Protein 2E47 (pdb70)

Secondary structure (DSSP, 8-state):
--S----EEEEEEE-SS-EEEEEEEE-GGG-EEEEEEEESS-SEEEEEEEES----EEEEGGG-SB--TT------TTSSSS-TTEEEEEEE-TTSEEEEEEEESS-BSSSTTB-TTSEEEEESS---TT-SSSTTHHHHTT--SEEEEEE-EE-/---SEEEEEEE-SS-EEEEEEEE-SSS-EEEEEEEE-S-SEEEEEEEES----TTGGGGG-SB--TT------TT-SSS-TTEEEEEEE-TTSEEEEEEEESS-BSSGGGB-TTSEEEEESS---TT-SSSTTHHHHTT--SEEEEEE-EE-

Foldseek 3Di:
DPDDDDWKKKWWWDDPFKTKIWIWDADPPFKIKIWIKMAGDAFAKAWKWWACAQDCPVHVPVLHFGAAPPPFWDFALPDPRHGLTRPFIFGADRRRMTTDTDIGDRAGCDDSSRRQRIKMWIAPAGQCGLPDDPPCNRGHSPRHHTDTMTHIHID/DQFQKKWWWWDDPFKTKIWMWGQDPPQKIKIKMKMAGDAWAKWFKWWACAQDCVVHPPVLHFGAALPPFWDFAQVDPGHGLTGPFIWGQDHRRMTIDTDMHRSAHCDDPNRRQRIKMFIAPAGQCGLPDPDPCNTGHSPRHHTDTMGGMHGD

Structure (mmCIF, N/CA/C/O backbone):
data_2E47
#
_entry.id   2E47
#
_cell.length_a   47.098
_cell.length_b   73.894
_cell.length_c   47.446
_cell.angle_alpha   90.00
_cell.angle_beta   104.07
_cell.angle_gamma   90.00
#
_symmetry.space_group_name_H-M   'P 1 21 1'
#
loop_
_entity.id
_entity.type
_entity.pdbx_description
1 polymer 'Time interval measuring enzyme TIME'
2 branched alpha-D-mannopyranose-(1-4)-2-acetamido-2-deoxy-beta-D-glucopyranose-(1-4)-2-acetamido-2-deoxy-beta-D-glucopyranose
3 branched 2-acetamido-2-deoxy-beta-D-glucopyranose-(1-4)-2-acetamido-2-deoxy-beta-D-glucopyranose
4 non-polymer 'COPPER (II) ION'
5 non-polymer 'ZINC ION'
6 water water
#
loop_
_atom_site.group_PDB
_atom_site.id
_atom_site.type_symbol
_atom_site.label_atom_id
_atom_site.label_alt_id
_atom_site.label_comp_id
_atom_site.label_asym_id
_atom_site.label_entity_id
_atom_site.label_seq_id
_atom_site.pdbx_PDB_ins_code
_atom_site.Cartn_x
_atom_site.Cartn_y
_atom_site.Cartn_z
_atom_site.occupancy
_atom_site.B_iso_or_equiv
_atom_site.auth_seq_id
_atom_site.auth_comp_id
_atom_site.auth_asym_id
_atom_site.auth_atom_id
_atom_site.pdbx_PDB_model_num
ATOM 1 N N . HIS A 1 2 ? 5.404 -13.896 -7.972 1.00 50.65 2 HIS A N 1
ATOM 2 C CA . HIS A 1 2 ? 4.694 -15.065 -7.312 1.00 49.39 2 HIS A CA 1
ATOM 3 C C . HIS A 1 2 ? 5.596 -16.264 -7.121 1.00 48.11 2 HIS A C 1
ATOM 4 O O . HIS A 1 2 ? 5.917 -16.977 -8.064 1.00 50.07 2 HIS A O 1
ATOM 11 N N . GLY A 1 3 ? 6.042 -16.531 -5.932 1.00 46.29 3 GLY A N 1
ATOM 12 C CA . GLY A 1 3 ? 6.601 -17.871 -5.745 1.00 44.14 3 GLY A CA 1
ATOM 13 C C . GLY A 1 3 ? 5.609 -18.548 -4.852 1.00 42.16 3 GLY A C 1
ATOM 14 O O . GLY A 1 3 ? 4.412 -18.423 -5.054 1.00 43.05 3 GLY A O 1
ATOM 15 N N . PHE A 1 4 ? 6.076 -19.244 -3.824 1.00 40.96 4 PHE A N 1
ATOM 16 C CA . PHE A 1 4 ? 5.128 -19.662 -2.773 1.00 38.79 4 PHE A CA 1
ATOM 17 C C . PHE A 1 4 ? 4.533 -18.423 -2.073 1.00 37.83 4 PHE A C 1
ATOM 18 O O . PHE A 1 4 ? 5.122 -17.366 -2.063 1.00 36.01 4 PHE A O 1
ATOM 26 N N . THR A 1 5 ? 3.347 -18.561 -1.515 1.00 36.73 5 THR A N 1
ATOM 27 C CA . THR A 1 5 ? 2.856 -17.513 -0.651 1.00 36.92 5 THR A CA 1
ATOM 28 C C . THR A 1 5 ? 3.590 -17.747 0.674 1.00 38.46 5 THR A C 1
ATOM 29 O O . THR A 1 5 ? 4.098 -18.858 0.914 1.00 37.51 5 THR A O 1
ATOM 33 N N . THR A 1 6 ? 3.597 -16.710 1.520 1.00 38.84 6 THR A N 1
ATOM 34 C CA . THR A 1 6 ? 4.510 -16.617 2.656 1.00 40.51 6 THR A CA 1
ATOM 35 C C . THR A 1 6 ? 3.681 -16.097 3.839 1.00 39.72 6 THR A C 1
ATOM 36 O O . THR A 1 6 ? 2.960 -15.106 3.705 1.00 39.43 6 THR A O 1
ATOM 40 N N . PRO A 1 7 ? 3.807 -16.753 5.004 1.00 39.84 7 PRO A N 1
ATOM 41 C CA . PRO A 1 7 ? 2.957 -16.368 6.124 1.00 40.40 7 PRO A CA 1
ATOM 42 C C . PRO A 1 7 ? 3.511 -15.095 6.790 1.00 40.56 7 PRO A C 1
ATOM 43 O O . PRO A 1 7 ? 4.620 -14.627 6.448 1.00 39.35 7 PRO A O 1
ATOM 47 N N . SER A 1 8 ? 2.709 -14.549 7.702 1.00 40.61 8 SER A N 1
ATOM 48 C CA . SER A 1 8 ? 3.030 -13.345 8.480 1.00 39.14 8 SER A CA 1
ATOM 49 C C . SER A 1 8 ? 4.248 -13.519 9.355 1.00 36.66 8 SER A C 1
ATOM 50 O O . SER A 1 8 ? 4.353 -14.511 10.089 1.00 36.41 8 SER A O 1
ATOM 53 N N . ARG A 1 9 ? 5.171 -12.562 9.229 1.00 32.81 9 ARG A N 1
ATOM 54 C CA . ARG A 1 9 ? 6.294 -12.408 10.154 1.00 31.20 9 ARG A CA 1
ATOM 55 C C . ARG A 1 9 ? 6.313 -10.962 10.700 1.00 28.55 9 ARG A C 1
ATOM 56 O O . ARG A 1 9 ? 5.596 -10.083 10.212 1.00 27.00 9 ARG A O 1
ATOM 64 N N . ALA A 1 10 ? 7.146 -10.719 11.697 1.00 25.73 10 ALA A N 1
ATOM 65 C CA . ALA A 1 10 ? 7.283 -9.384 12.259 1.00 23.94 10 ALA A CA 1
ATOM 66 C C . ALA A 1 10 ? 8.719 -9.213 12.661 1.00 22.72 10 ALA A C 1
ATOM 67 O O . ALA A 1 10 ? 9.466 -10.175 12.748 1.00 22.22 10 ALA A O 1
ATOM 69 N N . ILE A 1 11 ? 9.132 -7.991 12.894 1.00 21.34 11 ILE A N 1
ATOM 70 C CA . ILE A 1 11 ? 10.539 -7.746 13.133 1.00 21.35 11 ILE A CA 1
ATOM 71 C C . ILE A 1 11 ? 10.588 -6.468 13.966 1.00 20.17 11 ILE A C 1
ATOM 72 O O . ILE A 1 11 ? 9.680 -5.608 13.838 1.00 20.44 11 ILE A O 1
ATOM 77 N N . ALA A 1 12 ? 11.569 -6.381 14.860 1.00 19.38 12 ALA A N 1
ATOM 78 C CA . ALA A 1 12 ? 11.829 -5.157 15.682 1.00 19.96 12 ALA A CA 1
ATOM 79 C C . ALA A 1 12 ? 13.288 -4.893 15.503 1.00 19.98 12 ALA A C 1
ATOM 80 O O . ALA A 1 12 ? 14.090 -5.851 15.479 1.00 21.31 12 ALA A O 1
ATOM 82 N N . VAL A 1 13 ? 13.665 -3.637 15.433 1.00 19.40 13 VAL A N 1
ATOM 83 C CA . VAL A 1 13 ? 15.062 -3.296 15.275 1.00 19.26 13 VAL A CA 1
ATOM 84 C C . VAL A 1 13 ? 15.465 -2.496 16.474 1.00 18.99 13 VAL A C 1
ATOM 85 O O . VAL A 1 13 ? 14.792 -1.572 16.830 1.00 18.73 13 VAL A O 1
ATOM 89 N N . LEU A 1 14 ? 16.558 -2.853 17.112 1.00 20.25 14 LEU A N 1
ATOM 90 C CA . LEU A 1 14 ? 17.168 -2.045 18.187 1.00 22.37 14 LEU A CA 1
ATOM 91 C C . LEU A 1 14 ? 18.330 -1.212 17.583 1.00 26.19 14 LEU A C 1
ATOM 92 O O . LEU A 1 14 ? 19.136 -1.774 16.841 1.00 24.24 14 LEU A O 1
ATOM 97 N N . SER A 1 15 ? 18.425 0.084 17.887 1.00 27.95 15 SER A N 1
ATOM 98 C CA . SER A 1 15 ? 19.432 0.900 17.288 1.00 31.79 15 SER A CA 1
ATOM 99 C C . SER A 1 15 ? 19.703 2.118 18.213 1.00 31.83 15 SER A C 1
ATOM 100 O O . SER A 1 15 ? 18.866 3.035 18.308 1.00 31.78 15 SER A O 1
ATOM 103 N N . THR A 1 16 ? 20.875 2.076 18.857 1.00 31.30 16 THR A N 1
ATOM 104 C CA . THR A 1 16 ? 21.347 2.983 19.882 1.00 31.83 16 THR A CA 1
ATOM 105 C C . THR A 1 16 ? 22.818 3.315 19.443 1.00 32.59 16 THR A C 1
ATOM 106 O O . THR A 1 16 ? 23.319 2.696 18.481 1.00 30.40 16 THR A O 1
ATOM 110 N N . GLU A 1 17 ? 23.470 4.286 20.104 1.00 32.44 17 GLU A N 1
ATOM 111 C CA . GLU A 1 17 ? 24.888 4.527 19.901 1.00 35.09 17 GLU A CA 1
ATOM 112 C C . GLU A 1 17 ? 25.680 3.238 20.160 1.00 34.96 17 GLU A C 1
ATOM 113 O O . GLU A 1 17 ? 26.655 2.947 19.434 1.00 34.21 17 GLU A O 1
ATOM 119 N N . THR A 1 18 ? 25.276 2.478 21.195 1.00 32.70 18 THR A N 1
ATOM 120 C CA . THR A 1 18 ? 26.018 1.261 21.570 1.00 32.26 18 THR A CA 1
ATOM 121 C C . THR A 1 18 ? 25.405 -0.100 21.176 1.00 30.93 18 THR A C 1
ATOM 122 O O . THR A 1 18 ? 26.130 -1.080 21.048 1.00 30.52 18 THR A O 1
ATOM 126 N N . ILE A 1 19 ? 24.093 -0.159 20.975 1.00 28.88 19 ILE A N 1
ATOM 127 C CA . ILE A 1 19 ? 23.402 -1.426 20.821 1.00 27.83 19 ILE A CA 1
ATOM 128 C C . ILE A 1 19 ? 22.737 -1.540 19.477 1.00 27.88 19 ILE A C 1
ATOM 129 O O . ILE A 1 19 ? 22.095 -0.579 19.034 1.00 28.00 19 ILE A O 1
ATOM 134 N N . ARG A 1 20 ? 22.919 -2.685 18.809 1.00 27.73 20 ARG A N 1
ATOM 135 C CA . ARG A 1 20 ? 22.281 -2.926 17.524 1.00 28.21 20 ARG A CA 1
ATOM 136 C C . ARG A 1 20 ? 21.770 -4.328 17.433 1.00 26.90 20 ARG A C 1
ATOM 137 O O . ARG A 1 20 ? 22.486 -5.284 17.768 1.00 26.04 20 ARG A O 1
ATOM 145 N N . GLY A 1 21 ? 20.564 -4.460 16.892 1.00 24.84 21 GLY A N 1
ATOM 146 C CA . GLY A 1 21 ? 20.052 -5.780 16.622 1.00 24.44 21 GLY A CA 1
ATOM 147 C C . GLY A 1 21 ? 18.808 -5.813 15.798 1.00 24.54 21 GLY A C 1
ATOM 148 O O . GLY A 1 21 ? 18.162 -4.787 15.590 1.00 25.02 21 GLY A O 1
ATOM 149 N N . ASN A 1 22 ? 18.508 -7.007 15.296 1.00 25.42 22 ASN A N 1
ATOM 150 C CA . ASN A 1 22 ? 17.257 -7.334 14.609 1.00 26.08 22 ASN A CA 1
ATOM 151 C C . ASN A 1 22 ? 16.687 -8.513 15.348 1.00 25.00 22 ASN A C 1
ATOM 152 O O . ASN A 1 22 ? 17.423 -9.474 15.641 1.00 24.28 22 ASN A O 1
ATOM 157 N N . ILE A 1 23 ? 15.393 -8.446 15.613 1.00 23.25 23 ILE A N 1
ATOM 158 C CA . ILE A 1 23 ? 14.622 -9.572 16.184 1.00 23.61 23 ILE A CA 1
ATOM 159 C C . ILE A 1 23 ? 13.417 -9.839 15.328 1.00 23.24 23 ILE A C 1
ATOM 160 O O . ILE A 1 23 ? 12.626 -8.934 15.110 1.00 20.91 23 ILE A O 1
ATOM 165 N N . THR A 1 24 ? 13.297 -11.094 14.870 1.00 21.24 24 THR A N 1
ATOM 166 C CA . THR A 1 24 ? 12.339 -11.536 13.914 1.00 21.31 24 THR A CA 1
ATOM 167 C C . THR A 1 24 ? 11.337 -12.497 14.632 1.00 20.88 24 THR A C 1
ATOM 168 O O . THR A 1 24 ? 11.761 -13.250 15.480 1.00 18.73 24 THR A O 1
ATOM 172 N N . PHE A 1 25 ? 10.061 -12.492 14.254 1.00 18.90 25 PHE A N 1
ATOM 173 C CA . PHE A 1 25 ? 9.056 -13.352 14.914 1.00 20.61 25 PHE A CA 1
ATOM 174 C C . PHE A 1 25 ? 8.367 -14.109 13.820 1.00 21.79 25 PHE A C 1
ATOM 175 O O . PHE A 1 25 ? 7.827 -13.485 12.939 1.00 21.95 25 PHE A O 1
ATOM 183 N N . THR A 1 26 ? 8.305 -15.427 13.883 1.00 22.93 26 THR A N 1
ATOM 184 C CA . THR A 1 26 ? 7.723 -16.193 12.804 1.00 25.56 26 THR A CA 1
ATOM 185 C C . THR A 1 26 ? 6.861 -17.251 13.429 1.00 26.94 26 THR A C 1
ATOM 186 O O . THR A 1 26 ? 7.263 -17.897 14.400 1.00 28.19 26 THR A O 1
ATOM 190 N N . GLN A 1 27 ? 5.648 -17.386 12.922 1.00 27.70 27 GLN A N 1
ATOM 191 C CA . GLN A 1 27 ? 4.689 -18.269 13.495 1.00 31.16 27 GLN A CA 1
ATOM 192 C C . GLN A 1 27 ? 5.110 -19.670 13.051 1.00 32.23 27 GLN A C 1
ATOM 193 O O . GLN A 1 27 ? 5.571 -19.839 11.938 1.00 32.23 27 GLN A O 1
ATOM 199 N N . VAL A 1 28 ? 5.049 -20.631 13.960 1.00 33.36 28 VAL A N 1
ATOM 200 C CA . VAL A 1 28 ? 5.428 -21.998 13.651 1.00 34.31 28 VAL A CA 1
ATOM 201 C C . VAL A 1 28 ? 4.257 -22.921 14.051 1.00 36.22 28 VAL A C 1
ATOM 202 O O . VAL A 1 28 ? 3.176 -22.451 14.433 1.00 34.45 28 VAL A O 1
ATOM 206 N N . GLN A 1 29 ? 4.504 -24.228 14.015 1.00 39.28 29 GLN A N 1
ATOM 207 C CA . GLN A 1 29 ? 3.512 -25.248 14.367 1.00 41.06 29 GLN A CA 1
ATOM 208 C C . GLN A 1 29 ? 2.728 -24.998 15.667 1.00 42.71 29 GLN A C 1
ATOM 209 O O . GLN A 1 29 ? 3.276 -24.607 16.717 1.00 42.63 29 GLN A O 1
ATOM 215 N N . ASP A 1 30 ? 1.415 -25.178 15.539 1.00 43.39 30 ASP A N 1
ATOM 216 C CA . ASP A 1 30 ? 0.453 -25.050 16.624 1.00 44.51 30 ASP A CA 1
ATOM 217 C C . ASP A 1 30 ? 0.342 -23.648 17.212 1.00 42.74 30 ASP A C 1
ATOM 218 O O . ASP A 1 30 ? -0.048 -23.462 18.358 1.00 42.24 30 ASP A O 1
ATOM 223 N N . GLY A 1 31 ? 0.661 -22.649 16.388 1.00 41.47 31 GLY A N 1
ATOM 224 C CA . GLY A 1 31 ? 0.434 -21.240 16.769 1.00 38.28 31 GLY A CA 1
ATOM 225 C C . GLY A 1 31 ? 1.510 -20.625 17.671 1.00 36.52 31 GLY A C 1
ATOM 226 O O . GLY A 1 31 ? 1.349 -19.518 18.164 1.00 37.14 31 GLY A O 1
ATOM 227 N N . LYS A 1 32 ? 2.609 -21.310 17.887 1.00 33.98 32 LYS A N 1
ATOM 228 C CA . LYS A 1 32 ? 3.708 -20.695 18.675 1.00 33.60 32 LYS A CA 1
ATOM 229 C C . LYS A 1 32 ? 4.561 -19.759 17.814 1.00 31.68 32 LYS A C 1
ATOM 230 O O . LYS A 1 32 ? 4.464 -19.796 16.590 1.00 32.22 32 LYS A O 1
ATOM 236 N N . VAL A 1 33 ? 5.447 -18.996 18.446 1.00 28.91 33 VAL A N 1
ATOM 237 C CA . VAL A 1 33 ? 6.224 -18.022 17.682 1.00 26.23 33 VAL A CA 1
ATOM 238 C C . VAL A 1 33 ? 7.706 -18.289 17.848 1.00 24.93 33 VAL A C 1
ATOM 239 O O . VAL A 1 33 ? 8.191 -18.409 18.968 1.00 23.20 33 VAL A O 1
ATOM 243 N N . HIS A 1 34 ? 8.423 -18.435 16.724 1.00 24.43 34 HIS A N 1
ATOM 244 C CA . HIS A 1 34 ? 9.860 -18.578 16.787 1.00 23.82 34 HIS A CA 1
ATOM 245 C C . HIS A 1 34 ? 10.416 -17.167 16.743 1.00 24.58 34 HIS A C 1
ATOM 246 O O . HIS A 1 34 ? 10.219 -16.415 15.753 1.00 25.35 34 HIS A O 1
ATOM 253 N N . VAL A 1 35 ? 11.135 -16.803 17.797 1.00 23.58 35 VAL A N 1
ATOM 254 C CA . VAL A 1 35 ? 11.855 -15.517 17.925 1.00 21.83 35 VAL A CA 1
ATOM 255 C C . VAL A 1 35 ? 13.338 -15.712 17.672 1.00 22.61 35 VAL A C 1
ATOM 256 O O . VAL A 1 35 ? 13.973 -16.521 18.316 1.00 22.49 35 VAL A O 1
ATOM 260 N N . GLN A 1 36 ? 13.935 -15.019 16.725 1.00 23.27 36 GLN A N 1
ATOM 261 C CA . GLN A 1 36 ? 15.364 -15.189 16.524 1.00 25.34 36 GLN A CA 1
ATOM 262 C C . GLN A 1 36 ? 16.086 -13.894 16.138 1.00 25.34 36 GLN A C 1
ATOM 263 O O . GLN A 1 36 ? 15.489 -12.963 15.632 1.00 24.99 36 GLN A O 1
ATOM 269 N N . GLY A 1 37 ? 17.387 -13.836 16.334 1.00 23.95 37 GLY A N 1
ATOM 270 C CA . GLY A 1 37 ? 18.125 -12.697 15.836 1.00 22.21 37 GLY A CA 1
ATOM 271 C C . GLY A 1 37 ? 19.371 -12.576 16.645 1.00 22.10 37 GLY A C 1
ATOM 272 O O . GLY A 1 37 ? 19.804 -13.553 17.299 1.00 20.82 37 GLY A O 1
ATOM 273 N N . GLY A 1 38 ? 19.929 -11.369 16.645 1.00 23.22 38 GLY A N 1
ATOM 274 C CA . GLY A 1 38 ? 21.263 -11.163 17.180 1.00 22.79 38 GLY A CA 1
ATOM 275 C C . GLY A 1 38 ? 21.246 -9.755 17.647 1.00 23.79 38 GLY A C 1
ATOM 276 O O . GLY A 1 38 ? 20.603 -8.932 17.014 1.00 25.03 38 GLY A O 1
ATOM 277 N N . ILE A 1 39 ? 21.925 -9.469 18.759 1.00 22.88 39 ILE A N 1
ATOM 278 C CA . ILE A 1 39 ? 22.054 -8.094 19.269 1.00 22.34 39 ILE A CA 1
ATOM 279 C C . ILE A 1 39 ? 23.514 -7.993 19.627 1.00 22.68 39 ILE A C 1
ATOM 280 O O . ILE A 1 39 ? 24.073 -8.964 20.082 1.00 23.62 39 ILE A O 1
ATOM 285 N N . THR A 1 40 ? 24.147 -6.864 19.358 1.00 23.07 40 THR A N 1
ATOM 286 C CA . THR A 1 40 ? 25.476 -6.599 19.890 1.00 25.59 40 THR A CA 1
ATOM 287 C C . THR A 1 40 ? 25.483 -5.326 20.736 1.00 23.55 40 THR A C 1
ATOM 288 O O . THR A 1 40 ? 24.675 -4.408 20.552 1.00 23.40 40 THR A O 1
ATOM 292 N N . GLY A 1 41 ? 26.383 -5.276 21.695 1.00 23.27 41 GLY A N 1
ATOM 293 C CA . GLY A 1 41 ? 26.584 -4.050 22.443 1.00 22.27 41 GLY A CA 1
ATOM 294 C C . GLY A 1 41 ? 26.557 -4.162 23.948 1.00 22.38 41 GLY A C 1
ATOM 295 O O . GLY A 1 41 ? 26.720 -3.160 24.610 1.00 22.56 41 GLY A O 1
ATOM 296 N N . LEU A 1 42 ? 26.317 -5.345 24.521 1.00 21.16 42 LEU A N 1
ATOM 297 C CA . LEU A 1 42 ? 26.420 -5.438 25.974 1.00 22.44 42 LEU A CA 1
ATOM 298 C C . LEU A 1 42 ? 27.427 -6.480 26.389 1.00 22.18 42 LEU A C 1
ATOM 299 O O . LEU A 1 42 ? 27.642 -7.449 25.683 1.00 23.92 42 LEU A O 1
ATOM 304 N N . PRO A 1 43 ? 28.028 -6.288 27.551 1.00 22.89 43 PRO A N 1
ATOM 305 C CA . PRO A 1 43 ? 29.033 -7.248 28.055 1.00 23.23 43 PRO A CA 1
ATOM 306 C C . PRO A 1 43 ? 28.441 -8.643 28.343 1.00 23.16 43 PRO A C 1
ATOM 307 O O . PRO A 1 43 ? 27.237 -8.741 28.507 1.00 24.62 43 PRO A O 1
ATOM 311 N N . PRO A 1 44 ? 29.275 -9.687 28.489 1.00 23.33 44 PRO A N 1
ATOM 312 C CA . PRO A 1 44 ? 28.736 -11.048 28.639 1.00 23.16 44 PRO A CA 1
ATOM 313 C C . PRO A 1 44 ? 27.859 -11.060 29.929 1.00 22.05 44 PRO A C 1
ATOM 314 O O . PRO A 1 44 ? 28.201 -10.428 30.917 1.00 21.92 44 PRO A O 1
ATOM 318 N N . GLY A 1 45 ? 26.719 -11.715 29.884 1.00 22.92 45 GLY A N 1
ATOM 319 C CA . GLY A 1 45 ? 25.757 -11.671 30.982 1.00 19.91 45 GLY A CA 1
ATOM 320 C C . GLY A 1 45 ? 24.357 -11.933 30.471 1.00 21.54 45 GLY A C 1
ATOM 321 O O . GLY A 1 45 ? 24.195 -12.408 29.377 1.00 21.02 45 GLY A O 1
ATOM 322 N N . GLU A 1 46 ? 23.341 -11.682 31.293 1.00 22.73 46 GLU A N 1
ATOM 323 C CA . GLU A 1 46 ? 21.936 -11.900 30.909 1.00 24.83 46 GLU A CA 1
ATOM 324 C C . GLU A 1 46 ? 21.130 -10.662 31.202 1.00 22.59 46 GLU A C 1
ATOM 325 O O . GLU A 1 46 ? 21.408 -9.945 32.180 1.00 22.01 46 GLU A O 1
ATOM 331 N N . TYR A 1 47 ? 20.123 -10.400 30.364 1.00 21.49 47 TYR A N 1
ATOM 332 C CA . TYR A 1 47 ? 19.443 -9.099 30.406 1.00 20.04 47 TYR A CA 1
ATOM 333 C C . TYR A 1 47 ? 17.989 -9.324 30.065 1.00 19.73 47 TYR A C 1
ATOM 334 O O . TYR A 1 47 ? 17.693 -10.048 29.087 1.00 20.74 47 TYR A O 1
ATOM 343 N N . GLY A 1 48 ? 17.102 -8.685 30.832 1.00 17.77 48 GLY A N 1
ATOM 344 C CA . GLY A 1 48 ? 15.665 -8.769 30.604 1.00 17.85 48 GLY A CA 1
ATOM 345 C C . GLY A 1 48 ? 15.291 -8.380 29.215 1.00 18.08 48 GLY A C 1
ATOM 346 O O . GLY A 1 48 ? 15.813 -7.403 28.670 1.00 19.03 48 GLY A O 1
ATOM 347 N N . PHE A 1 49 ? 14.409 -9.158 28.600 1.00 19.82 49 PHE A N 1
ATOM 348 C CA . PHE A 1 49 ? 13.968 -8.830 27.266 1.00 20.11 49 PHE A CA 1
ATOM 349 C C . PHE A 1 49 ? 12.471 -9.103 27.212 1.00 19.30 49 PHE A C 1
ATOM 350 O O . PHE A 1 49 ? 12.056 -10.217 27.423 1.00 19.24 49 PHE A O 1
ATOM 358 N N . HIS A 1 50 ? 11.642 -8.082 26.986 1.00 18.43 50 HIS A N 1
ATOM 359 C CA . HIS A 1 50 ? 10.184 -8.270 27.092 1.00 18.65 50 HIS A CA 1
ATOM 360 C C . HIS A 1 50 ? 9.430 -7.555 25.983 1.00 18.90 50 HIS A C 1
ATOM 361 O O . HIS A 1 50 ? 9.956 -6.600 25.463 1.00 19.38 50 HIS A O 1
ATOM 368 N N . VAL A 1 51 ? 8.180 -7.951 25.709 1.00 18.02 51 VAL A N 1
ATOM 369 C CA . VAL A 1 51 ? 7.271 -7.176 24.869 1.00 16.77 51 VAL A CA 1
ATOM 370 C C . VAL A 1 51 ? 6.501 -6.271 25.808 1.00 19.88 51 VAL A C 1
ATOM 371 O O . VAL A 1 51 ? 5.782 -6.761 26.769 1.00 19.70 51 VAL A O 1
ATOM 375 N N . HIS A 1 52 ? 6.630 -4.970 25.591 1.00 18.84 52 HIS A N 1
ATOM 376 C CA . HIS A 1 52 ? 5.920 -4.028 26.427 1.00 20.16 52 HIS A CA 1
ATOM 377 C C . HIS A 1 52 ? 4.608 -3.643 25.689 1.00 21.22 52 HIS A C 1
ATOM 378 O O . HIS A 1 52 ? 4.423 -3.899 24.493 1.00 19.70 52 HIS A O 1
ATOM 385 N N . GLU A 1 53 ? 3.655 -3.095 26.423 1.00 22.96 53 GLU A N 1
ATOM 386 C CA . GLU A 1 53 ? 2.311 -2.986 25.927 1.00 23.37 53 GLU A CA 1
ATOM 387 C C . GLU A 1 53 ? 2.172 -1.992 24.747 1.00 23.52 53 GLU A C 1
ATOM 388 O O . GLU A 1 53 ? 1.437 -2.250 23.813 1.00 23.47 53 GLU A O 1
ATOM 394 N N . LYS A 1 54 ? 2.840 -0.848 24.800 1.00 23.74 54 LYS A N 1
ATOM 395 C CA . LYS A 1 54 ? 2.586 0.162 23.791 1.00 24.56 54 LYS A CA 1
ATOM 396 C C . LYS A 1 54 ? 3.805 0.268 22.841 1.00 24.79 54 LYS A C 1
ATOM 397 O O . LYS A 1 54 ? 4.973 0.146 23.279 1.00 24.55 54 LYS A O 1
ATOM 403 N N . GLY A 1 55 ? 3.556 0.563 21.581 1.00 25.67 55 GLY A N 1
ATOM 404 C CA . GLY A 1 55 ? 4.650 0.740 20.574 1.00 25.76 55 GLY A CA 1
ATOM 405 C C . GLY A 1 55 ? 4.856 2.215 20.358 1.00 27.07 55 GLY A C 1
ATOM 406 O O . GLY A 1 55 ? 4.972 2.703 19.238 1.00 26.10 55 GLY A O 1
ATOM 407 N N . ASP A 1 56 ? 4.911 2.912 21.483 1.00 27.81 56 ASP A N 1
ATOM 408 C CA . ASP A 1 56 ? 4.940 4.373 21.553 1.00 28.04 56 ASP A CA 1
ATOM 409 C C . ASP A 1 56 ? 6.331 4.803 22.049 1.00 27.74 56 ASP A C 1
ATOM 410 O O . ASP A 1 56 ? 6.677 4.651 23.238 1.00 27.21 56 ASP A O 1
ATOM 415 N N . LEU A 1 57 ? 7.104 5.338 21.119 1.00 26.76 57 LEU A N 1
ATOM 416 C CA . LEU A 1 57 ? 8.483 5.710 21.349 1.00 28.71 57 LEU A CA 1
ATOM 417 C C . LEU A 1 57 ? 8.655 7.236 21.500 1.00 28.89 57 LEU A C 1
ATOM 418 O O . LEU A 1 57 ? 9.780 7.732 21.445 1.00 29.29 57 LEU A O 1
ATOM 423 N N . SER A 1 58 ? 7.542 7.962 21.667 1.00 29.16 58 SER A N 1
ATOM 424 C CA . SER A 1 58 ? 7.546 9.409 21.772 1.00 29.74 58 SER A CA 1
ATOM 425 C C . SER A 1 58 ? 8.244 9.909 23.016 1.00 29.80 58 SER A C 1
ATOM 426 O O . SER A 1 58 ? 8.822 10.950 23.000 1.00 30.33 58 SER A O 1
ATOM 429 N N . GLY A 1 59 ? 8.244 9.141 24.097 1.00 31.15 59 GLY A N 1
ATOM 430 C CA . GLY A 1 59 ? 9.078 9.523 25.242 1.00 30.57 59 GLY A CA 1
ATOM 431 C C . GLY A 1 59 ? 10.217 8.544 25.474 1.00 32.17 59 GLY A C 1
ATOM 432 O O . GLY A 1 59 ? 10.557 8.232 26.639 1.00 32.90 59 GLY A O 1
ATOM 433 N N . GLY A 1 60 ? 10.816 8.057 24.371 1.00 31.51 60 GLY A N 1
ATOM 434 C CA . GLY A 1 60 ? 11.897 7.087 24.423 1.00 30.67 60 GLY A CA 1
ATOM 435 C C . GLY A 1 60 ? 11.331 5.767 24.910 1.00 29.79 60 GLY A C 1
ATOM 436 O O . GLY A 1 60 ? 10.158 5.526 24.724 1.00 29.51 60 GLY A O 1
ATOM 437 N N . CYS A 1 61 ? 12.162 4.925 25.525 1.00 28.67 61 CYS A N 1
ATOM 438 C CA . CYS A 1 61 ? 11.720 3.609 26.065 1.00 30.10 61 CYS A CA 1
ATOM 439 C C . CYS A 1 61 ? 10.639 3.586 27.197 1.00 28.50 61 CYS A C 1
ATOM 440 O O . CYS A 1 61 ? 9.850 2.634 27.269 1.00 28.40 61 CYS A O 1
ATOM 443 N N . LEU A 1 62 ? 10.528 4.642 27.987 1.00 27.51 62 LEU A N 1
ATOM 444 C CA . LEU A 1 62 ? 9.476 4.702 29.024 1.00 29.48 62 LEU A CA 1
ATOM 445 C C . LEU A 1 62 ? 8.034 4.636 28.496 1.00 28.21 62 LEU A C 1
ATOM 446 O O . LEU A 1 62 ? 7.167 4.014 29.120 1.00 29.02 62 LEU A O 1
ATOM 451 N N . SER A 1 63 ? 7.770 5.293 27.368 1.00 26.18 63 SER A N 1
ATOM 452 C CA . SER A 1 63 ? 6.411 5.449 26.850 1.00 26.03 63 SER A CA 1
ATOM 453 C C . SER A 1 63 ? 5.921 4.143 26.239 1.00 26.21 63 SER A C 1
ATOM 454 O O . SER A 1 63 ? 4.729 3.993 25.951 1.00 25.18 63 SER A O 1
ATOM 457 N N . THR A 1 64 ? 6.802 3.132 26.145 1.00 24.45 64 THR A N 1
ATOM 458 C CA . THR A 1 64 ? 6.303 1.827 25.775 1.00 25.36 64 THR A CA 1
ATOM 459 C C . THR A 1 64 ? 5.415 1.149 26.820 1.00 26.08 64 THR A C 1
ATOM 460 O O . THR A 1 64 ? 4.751 0.152 26.500 1.00 25.01 64 THR A O 1
ATOM 464 N N . GLY A 1 65 ? 5.385 1.695 28.050 1.00 26.45 65 GLY A N 1
ATOM 465 C CA . GLY A 1 65 ? 4.487 1.210 29.085 1.00 26.13 65 GLY A CA 1
ATOM 466 C C . GLY A 1 65 ? 5.092 0.011 29.825 1.00 26.31 65 GLY A C 1
ATOM 467 O O . GLY A 1 65 ? 6.330 -0.142 29.889 1.00 24.30 65 GLY A O 1
ATOM 468 N N . SER A 1 66 ? 4.226 -0.840 30.378 1.00 24.44 66 SER A N 1
ATOM 469 C CA . SER A 1 66 ? 4.691 -1.981 31.158 1.00 26.35 66 SER A CA 1
ATOM 470 C C . SER A 1 66 ? 4.597 -3.256 30.328 1.00 24.93 66 SER A C 1
ATOM 471 O O . SER A 1 66 ? 4.322 -3.226 29.125 1.00 25.49 66 SER A O 1
ATOM 474 N N . HIS A 1 67 ? 4.827 -4.395 30.945 1.00 23.76 67 HIS A N 1
ATOM 475 C CA . HIS A 1 67 ? 4.906 -5.614 30.193 1.00 22.98 67 HIS A CA 1
ATOM 476 C C . HIS A 1 67 ? 3.536 -5.882 29.583 1.00 24.16 67 HIS A C 1
ATOM 477 O O . HIS A 1 67 ? 2.506 -5.702 30.260 1.00 24.56 67 HIS A O 1
ATOM 484 N N . PHE A 1 68 ? 3.489 -6.349 28.339 1.00 23.36 68 PHE A N 1
ATOM 485 C CA . PHE A 1 68 ? 2.230 -6.694 27.714 1.00 24.75 68 PHE A CA 1
ATOM 486 C C . PHE A 1 68 ? 1.530 -7.812 28.529 1.00 26.00 68 PHE A C 1
ATOM 487 O O . PHE A 1 68 ? 2.071 -8.902 28.676 1.00 27.63 68 PHE A O 1
ATOM 495 N N . ASN A 1 69 ? 0.319 -7.549 29.032 1.00 26.81 69 ASN A N 1
ATOM 496 C CA . ASN A 1 69 ? -0.319 -8.424 30.042 1.00 28.26 69 ASN A CA 1
ATOM 497 C C . ASN A 1 69 ? -1.876 -8.457 29.869 1.00 29.96 69 ASN A C 1
ATOM 498 O O . ASN A 1 69 ? -2.597 -8.007 30.760 1.00 30.76 69 ASN A O 1
ATOM 503 N N . PRO A 1 70 ? -2.383 -8.978 28.710 1.00 30.37 70 PRO A N 1
ATOM 504 C CA . PRO A 1 70 ? -3.809 -8.997 28.450 1.00 31.40 70 PRO A CA 1
ATOM 505 C C . PRO A 1 70 ? -4.535 -9.969 29.382 1.00 33.90 70 PRO A C 1
ATOM 506 O O . PRO A 1 70 ? -5.745 -9.846 29.584 1.00 33.42 70 PRO A O 1
ATOM 510 N N . GLU A 1 71 ? -3.820 -10.935 29.959 1.00 34.65 71 GLU A N 1
ATOM 511 C CA . GLU A 1 71 ? -4.514 -11.846 30.861 1.00 35.92 71 GLU A CA 1
ATOM 512 C C . GLU A 1 71 ? -4.453 -11.422 32.337 1.00 36.39 71 GLU A C 1
ATOM 513 O O . GLU A 1 71 ? -5.001 -12.114 33.197 1.00 37.32 71 GLU A O 1
ATOM 519 N N . HIS A 1 72 ? -3.799 -10.290 32.626 1.00 35.60 72 HIS A N 1
ATOM 520 C CA . HIS A 1 72 ? -3.652 -9.781 34.011 1.00 35.42 72 HIS A CA 1
ATOM 521 C C . HIS A 1 72 ? -3.022 -10.770 34.944 1.00 34.13 72 HIS A C 1
ATOM 522 O O . HIS A 1 72 ? -3.553 -10.979 36.032 1.00 34.90 72 HIS A O 1
ATOM 529 N N . LYS A 1 73 ? -1.905 -11.370 34.547 1.00 30.57 73 LYS A N 1
ATOM 530 C CA . LYS A 1 73 ? -1.190 -12.239 35.426 1.00 29.82 73 LYS A CA 1
ATOM 531 C C . LYS A 1 73 ? -0.067 -11.459 36.094 1.00 27.62 73 LYS A C 1
ATOM 532 O O . LYS A 1 73 ? 0.015 -10.205 35.960 1.00 26.77 73 LYS A O 1
ATOM 538 N N . ASP A 1 74 ? 0.754 -12.174 36.862 1.00 26.13 74 ASP A N 1
ATOM 539 C CA . ASP A 1 74 ? 1.923 -11.613 37.476 1.00 27.60 74 ASP A CA 1
ATOM 540 C C . ASP A 1 74 ? 3.118 -11.871 36.535 1.00 26.39 74 ASP A C 1
ATOM 541 O O . ASP A 1 74 ? 3.029 -12.701 35.587 1.00 24.56 74 ASP A O 1
ATOM 546 N N . HIS A 1 75 ? 4.218 -11.211 36.842 1.00 25.59 75 HIS A N 1
ATOM 547 C CA . HIS A 1 75 ? 5.429 -11.399 36.087 1.00 25.62 75 HIS A CA 1
ATOM 548 C C . HIS A 1 75 ? 5.945 -12.759 36.390 1.00 25.70 75 HIS A C 1
ATOM 549 O O . HIS A 1 75 ? 5.997 -13.141 37.531 1.00 27.56 75 HIS A O 1
ATOM 556 N N . GLY A 1 76 ? 6.412 -13.487 35.387 1.00 25.47 76 GLY A N 1
ATOM 557 C CA . GLY A 1 76 ? 6.987 -14.778 35.672 1.00 24.29 76 GLY A CA 1
ATOM 558 C C . GLY A 1 76 ? 8.104 -15.166 34.728 1.00 23.92 76 GLY A C 1
ATOM 559 O O . GLY A 1 76 ? 8.570 -14.366 33.929 1.00 23.59 76 GLY A O 1
ATOM 560 N N . HIS A 1 77 ? 8.493 -16.420 34.836 1.00 24.14 77 HIS A N 1
ATOM 561 C CA . HIS A 1 77 ? 9.367 -17.101 33.894 1.00 23.90 77 HIS A CA 1
ATOM 562 C C . HIS A 1 77 ? 8.584 -17.486 32.625 1.00 22.90 77 HIS A C 1
ATOM 563 O O . HIS A 1 77 ? 7.405 -17.905 32.710 1.00 21.99 77 HIS A O 1
ATOM 570 N N . PRO A 1 78 ? 9.221 -17.359 31.430 1.00 22.29 78 PRO A N 1
ATOM 571 C CA . PRO A 1 78 ? 8.506 -17.735 30.204 1.00 22.35 78 PRO A CA 1
ATOM 572 C C . PRO A 1 78 ? 7.993 -19.189 30.247 1.00 23.49 78 PRO A C 1
ATOM 573 O O . PRO A 1 78 ? 7.066 -19.514 29.533 1.00 23.53 78 PRO A O 1
ATOM 577 N N . ASN A 1 79 ? 8.605 -20.066 31.025 1.00 24.24 79 ASN A N 1
ATOM 578 C CA . ASN A 1 79 ? 8.041 -21.432 31.181 1.00 27.80 79 ASN A CA 1
ATOM 579 C C . ASN A 1 79 ? 6.867 -21.530 32.175 1.00 27.61 79 ASN A C 1
ATOM 580 O O . ASN A 1 79 ? 6.217 -22.538 32.233 1.00 28.87 79 ASN A O 1
ATOM 585 N N . ASP A 1 80 ? 6.625 -20.506 32.983 1.00 29.32 80 ASP A N 1
ATOM 586 C CA . ASP A 1 80 ? 5.431 -20.464 33.860 1.00 28.79 80 ASP A CA 1
ATOM 587 C C . ASP A 1 80 ? 4.093 -20.160 33.161 1.00 30.45 80 ASP A C 1
ATOM 588 O O . ASP A 1 80 ? 4.021 -19.348 32.241 1.00 29.98 80 ASP A O 1
ATOM 593 N N . VAL A 1 81 ? 3.001 -20.687 33.723 1.00 30.29 81 VAL A N 1
ATOM 594 C CA . VAL A 1 81 ? 1.656 -20.246 33.377 1.00 30.08 81 VAL A CA 1
ATOM 595 C C . VAL A 1 81 ? 1.351 -18.871 33.919 1.00 30.10 81 VAL A C 1
ATOM 596 O O . VAL A 1 81 ? 0.715 -18.083 33.212 1.00 31.13 81 VAL A O 1
ATOM 600 N N . ASN A 1 82 ? 1.781 -18.567 35.151 1.00 28.71 82 ASN A N 1
ATOM 601 C CA . ASN A 1 82 ? 1.538 -17.247 35.723 1.00 27.54 82 ASN A CA 1
ATOM 602 C C . ASN A 1 82 ? 2.710 -16.356 35.281 1.00 26.26 82 ASN A C 1
ATOM 603 O O . ASN A 1 82 ? 3.704 -16.215 35.992 1.00 26.45 82 ASN A O 1
ATOM 608 N N . ARG A 1 83 ? 2.560 -15.721 34.130 1.00 25.01 83 ARG A N 1
ATOM 609 C CA . ARG A 1 83 ? 3.583 -14.869 33.508 1.00 23.78 83 ARG A CA 1
ATOM 610 C C . ARG A 1 83 ? 2.744 -13.897 32.717 1.00 23.76 83 ARG A C 1
ATOM 611 O O . ARG A 1 83 ? 1.556 -14.161 32.383 1.00 24.78 83 ARG A O 1
ATOM 619 N N . HIS A 1 84 ? 3.340 -12.774 32.383 1.00 22.72 84 HIS A N 1
ATOM 620 C CA . HIS A 1 84 ? 2.773 -11.866 31.355 1.00 22.61 84 HIS A CA 1
ATOM 621 C C . HIS A 1 84 ? 2.973 -12.485 29.979 1.00 22.1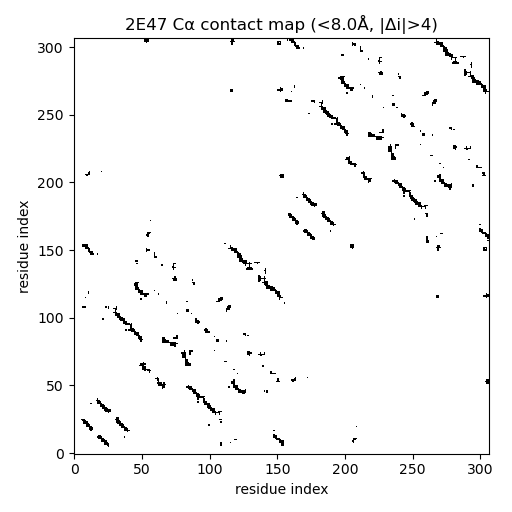6 84 HIS A C 1
ATOM 622 O O . HIS A 1 84 ? 3.891 -13.209 29.812 1.00 23.20 84 HIS A O 1
ATOM 629 N N . VAL A 1 85 ? 2.145 -12.160 28.976 1.00 22.39 85 VAL A N 1
ATOM 630 C CA . VAL A 1 85 ? 2.363 -12.647 27.619 1.00 21.74 85 VAL A CA 1
ATOM 631 C C . VAL A 1 85 ? 3.738 -12.127 27.117 1.00 21.83 85 VAL A C 1
ATOM 632 O O . VAL A 1 85 ? 4.448 -12.835 26.395 1.00 22.86 85 VAL A O 1
ATOM 636 N N . GLY A 1 86 ? 4.123 -10.920 27.549 1.00 20.99 86 GLY A N 1
ATOM 637 C CA . GLY A 1 86 ? 5.370 -10.323 27.125 1.00 22.34 86 GLY A CA 1
ATOM 638 C C . GLY A 1 86 ? 6.666 -10.769 27.792 1.00 21.40 86 GLY A C 1
ATOM 639 O O . GLY A 1 86 ? 7.717 -10.215 27.491 1.00 19.91 86 GLY A O 1
ATOM 640 N N . ASP A 1 87 ? 6.606 -11.722 28.720 1.00 21.40 87 ASP A N 1
ATOM 641 C CA . ASP A 1 87 ? 7.769 -12.132 29.490 1.00 21.91 87 ASP A CA 1
ATOM 642 C C . ASP A 1 87 ? 8.533 -13.105 28.632 1.00 22.92 87 ASP A C 1
ATOM 643 O O . ASP A 1 87 ? 8.279 -14.297 28.726 1.00 24.56 87 ASP A O 1
ATOM 648 N N . LEU A 1 88 ? 9.441 -12.650 27.792 1.00 23.25 88 LEU A N 1
ATOM 649 C CA . LEU A 1 88 ? 10.224 -13.594 26.953 1.00 24.07 88 LEU A CA 1
ATOM 650 C C . LEU A 1 88 ? 11.421 -14.068 27.710 1.00 25.09 88 LEU A C 1
ATOM 651 O O . LEU A 1 88 ? 12.107 -14.952 27.225 1.00 28.70 88 LEU A O 1
ATOM 656 N N . GLY A 1 89 ? 11.730 -13.490 28.866 1.00 23.41 89 GLY A N 1
ATOM 657 C CA . GLY A 1 89 ? 12.876 -13.981 29.613 1.00 22.06 89 GLY A CA 1
ATOM 658 C C . GLY A 1 89 ? 14.103 -13.057 29.551 1.00 22.00 89 GLY A C 1
ATOM 659 O O . GLY A 1 89 ? 13.933 -11.844 29.589 1.00 22.42 89 GLY A O 1
ATOM 660 N N . ASN A 1 90 ? 15.296 -13.635 29.541 1.00 19.19 90 ASN A N 1
ATOM 661 C CA . ASN A 1 90 ? 16.560 -12.894 29.466 1.00 21.05 90 ASN A CA 1
ATOM 662 C C . ASN A 1 90 ? 17.227 -13.310 28.204 1.00 22.06 90 ASN A C 1
ATOM 663 O O . ASN A 1 90 ? 17.053 -14.477 27.795 1.00 23.61 90 ASN A O 1
ATOM 668 N N . VAL A 1 91 ? 18.017 -12.418 27.601 1.00 22.34 91 VAL A N 1
ATOM 669 C CA . VAL A 1 91 ? 18.888 -12.801 26.491 1.00 22.46 91 VAL A CA 1
ATOM 670 C C . VAL A 1 91 ? 20.322 -12.822 26.989 1.00 21.89 91 VAL A C 1
ATOM 671 O O . VAL A 1 91 ? 20.684 -12.025 27.826 1.00 21.02 91 VAL A O 1
ATOM 675 N N . VAL A 1 92 ? 21.133 -13.731 26.451 1.00 21.67 92 VAL A N 1
ATOM 676 C CA . VAL A 1 92 ? 22.496 -13.888 26.914 1.00 21.36 92 VAL A CA 1
ATOM 677 C C . VAL A 1 92 ? 23.523 -13.335 25.948 1.00 22.72 92 VAL A C 1
ATOM 678 O O . VAL A 1 92 ? 23.457 -13.654 24.765 1.00 24.23 92 VAL A O 1
ATOM 682 N N . PHE A 1 93 ? 24.442 -12.502 26.443 1.00 21.83 93 PHE A N 1
ATOM 683 C CA . PHE A 1 93 ? 25.549 -11.973 25.642 1.00 22.48 93 PHE A CA 1
ATOM 684 C C . PHE A 1 93 ? 26.821 -12.777 25.877 1.00 24.55 93 PHE A C 1
ATOM 685 O O . PHE A 1 93 ? 27.052 -13.245 26.988 1.00 23.72 93 PHE A O 1
ATOM 693 N N . ASP A 1 94 ? 27.631 -12.949 24.812 1.00 27.58 94 ASP A N 1
ATOM 694 C CA . ASP A 1 94 ? 28.876 -13.699 24.946 1.00 28.88 94 ASP A CA 1
ATOM 695 C C . ASP A 1 94 ? 29.999 -12.741 25.222 1.00 30.38 94 ASP A C 1
ATOM 696 O O . ASP A 1 94 ? 29.793 -11.526 25.283 1.00 29.25 94 ASP A O 1
ATOM 701 N N . GLU A 1 95 ? 31.207 -13.294 25.371 1.00 33.47 95 GLU A N 1
ATOM 702 C CA . GLU A 1 95 ? 32.422 -12.519 25.656 1.00 35.36 95 GLU A CA 1
ATOM 703 C C . GLU A 1 95 ? 32.696 -11.482 24.583 1.00 35.03 95 GLU A C 1
ATOM 704 O O . GLU A 1 95 ? 33.318 -10.459 24.850 1.00 36.74 95 GLU A O 1
ATOM 710 N N . ASN A 1 96 ? 32.185 -11.735 23.380 1.00 34.92 96 ASN A N 1
ATOM 711 C CA . ASN A 1 96 ? 32.270 -10.791 22.255 1.00 34.59 96 ASN A CA 1
ATOM 712 C C . ASN A 1 96 ? 31.156 -9.749 22.230 1.00 33.14 96 ASN A C 1
ATOM 713 O O . ASN A 1 96 ? 30.963 -9.111 21.192 1.00 32.20 96 ASN A O 1
ATOM 718 N N . HIS A 1 97 ? 30.411 -9.572 23.336 1.00 30.82 97 HIS A N 1
ATOM 719 C CA . HIS A 1 97 ? 29.304 -8.597 23.360 1.00 29.66 97 HIS A CA 1
ATOM 720 C C . HIS A 1 97 ? 28.245 -8.839 22.281 1.00 28.49 97 HIS A C 1
ATOM 721 O O . HIS A 1 97 ? 27.628 -7.905 21.764 1.00 28.37 97 HIS A O 1
ATOM 728 N N . TYR A 1 98 ? 28.044 -10.103 21.955 1.00 27.24 98 TYR A N 1
ATOM 729 C CA . TYR A 1 98 ? 27.067 -10.524 20.995 1.00 27.62 98 TYR A CA 1
ATOM 730 C C . TYR A 1 98 ? 26.041 -11.509 21.623 1.00 27.65 98 TYR A C 1
ATOM 731 O O . TYR A 1 98 ? 26.428 -12.415 22.354 1.00 28.04 98 TYR A O 1
ATOM 740 N N . SER A 1 99 ? 24.752 -11.333 21.313 1.00 25.77 99 SER A N 1
ATOM 741 C CA . SER A 1 99 ? 23.717 -12.189 21.829 1.00 25.85 99 SER A CA 1
ATOM 742 C C . SER A 1 99 ? 22.987 -12.795 20.631 1.00 26.97 99 SER A C 1
ATOM 743 O O . SER A 1 99 ? 22.449 -12.060 19.797 1.00 26.32 99 SER A O 1
ATOM 746 N N . ARG A 1 100 ? 22.936 -14.119 20.614 1.00 27.74 100 ARG A N 1
ATOM 747 C CA . ARG A 1 100 ? 22.191 -14.915 19.675 1.00 30.86 100 ARG A CA 1
ATOM 748 C C . ARG A 1 100 ? 20.862 -15.209 20.350 1.00 30.15 100 ARG A C 1
ATOM 749 O O . ARG A 1 100 ? 20.836 -15.821 21.396 1.00 31.43 100 ARG A O 1
ATOM 757 N N . ILE A 1 101 ? 19.766 -14.717 19.795 1.00 29.88 101 ILE A N 1
ATOM 758 C CA . ILE A 1 101 ? 18.449 -15.079 20.286 1.00 30.55 101 ILE A CA 1
ATOM 759 C C . ILE A 1 101 ? 17.817 -16.219 19.453 1.00 30.22 101 ILE A C 1
ATOM 760 O O . ILE A 1 101 ? 17.762 -16.163 18.213 1.00 28.90 101 ILE A O 1
ATOM 765 N N . ASP A 1 102 ? 17.332 -17.254 20.119 1.00 30.28 102 ASP A N 1
ATOM 766 C CA . ASP A 1 102 ? 16.718 -18.343 19.407 1.00 31.01 102 ASP A CA 1
ATOM 767 C C . ASP A 1 102 ? 15.806 -19.114 20.321 1.00 31.17 102 ASP A C 1
ATOM 768 O O . ASP A 1 102 ? 16.228 -20.006 21.077 1.00 30.58 102 ASP A O 1
ATOM 77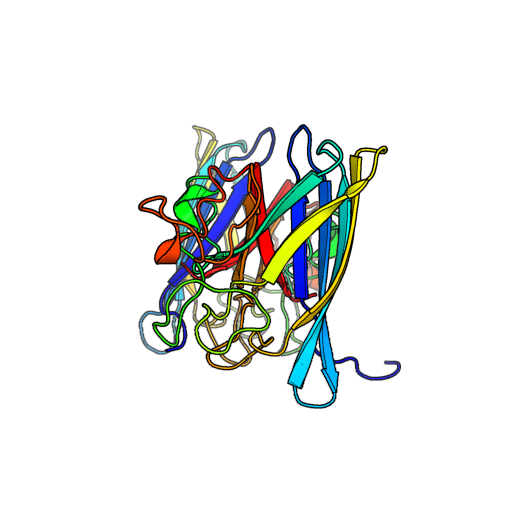3 N N . LEU A 1 103 ? 14.524 -18.798 20.252 1.00 29.96 103 LEU A N 1
ATOM 774 C CA . LEU A 1 103 ? 13.603 -19.400 21.196 1.00 28.87 103 LEU A CA 1
ATOM 775 C C . LEU A 1 103 ? 12.241 -19.496 20.592 1.00 28.17 103 LEU A C 1
ATOM 776 O O . LEU A 1 103 ? 11.908 -18.790 19.623 1.00 26.01 103 LEU A O 1
ATOM 781 N N . VAL A 1 104 ? 11.470 -20.409 21.147 1.00 26.12 104 VAL A N 1
ATOM 782 C CA . VAL A 1 104 ? 10.113 -20.571 20.738 1.00 28.81 104 VAL A CA 1
ATOM 783 C C . VAL A 1 104 ? 9.264 -20.166 21.938 1.00 28.95 104 VAL A C 1
ATOM 784 O O . VAL A 1 104 ? 9.557 -20.592 23.037 1.00 28.28 104 VAL A O 1
ATOM 788 N N . ASP A 1 105 ? 8.240 -19.338 21.727 1.00 30.02 105 ASP A N 1
ATOM 789 C CA . ASP A 1 105 ? 7.381 -18.886 22.810 1.00 31.70 105 ASP A CA 1
ATOM 790 C C . ASP A 1 105 ? 5.922 -19.293 22.535 1.00 32.09 105 ASP A C 1
ATOM 791 O O . ASP A 1 105 ? 5.410 -19.131 21.438 1.00 31.52 105 ASP A O 1
ATOM 796 N N . ASP A 1 106 ? 5.237 -19.810 23.545 1.00 34.56 106 ASP A N 1
ATOM 797 C CA . ASP A 1 106 ? 3.832 -20.251 23.345 1.00 36.19 106 ASP A CA 1
ATOM 798 C C . ASP A 1 106 ? 2.792 -19.284 23.901 1.00 35.09 106 ASP A C 1
ATOM 799 O O . ASP A 1 106 ? 1.625 -19.638 23.928 1.00 36.82 106 ASP A O 1
ATOM 804 N N . GLN A 1 107 ? 3.171 -18.076 24.319 1.00 33.25 107 GLN A N 1
ATOM 805 C CA . GLN A 1 107 ? 2.160 -17.098 24.745 1.00 31.44 107 GLN A CA 1
ATOM 806 C C . GLN A 1 107 ? 1.902 -15.972 23.706 1.00 29.51 107 GLN A C 1
ATOM 807 O O . GLN A 1 107 ? 0.751 -15.611 23.443 1.00 28.81 107 GLN A O 1
ATOM 813 N N . ILE A 1 108 ? 2.969 -15.393 23.150 1.00 25.60 108 ILE A N 1
ATOM 814 C CA . ILE A 1 108 ? 2.832 -14.365 22.146 1.00 23.33 108 ILE A CA 1
ATOM 815 C C . ILE A 1 108 ? 2.225 -14.919 20.835 1.00 24.19 108 ILE A C 1
ATOM 816 O O . ILE A 1 108 ? 2.388 -16.091 20.506 1.00 24.62 108 ILE A O 1
ATOM 821 N N . SER A 1 109 ? 1.623 -14.042 20.068 1.00 24.09 109 SER A N 1
ATOM 822 C CA . SER A 1 109 ? 1.092 -14.388 18.788 1.00 26.65 109 SER A CA 1
ATOM 823 C C . SER A 1 109 ? 1.270 -13.146 17.870 1.00 27.75 109 SER A C 1
ATOM 824 O O . SER A 1 109 ? 1.520 -12.004 18.321 1.00 25.61 109 SER A O 1
ATOM 827 N N . LEU A 1 110 ? 1.108 -13.393 16.584 1.00 29.10 110 LEU A N 1
ATOM 828 C CA . LEU A 1 110 ? 1.186 -12.373 15.567 1.00 31.32 110 LEU A CA 1
ATOM 829 C C . LEU A 1 110 ? -0.176 -11.721 15.317 1.00 33.57 110 LEU A C 1
ATOM 830 O O . LEU A 1 110 ? -0.250 -10.645 14.736 1.00 34.31 110 LEU A O 1
ATOM 835 N N . SER A 1 111 ? -1.243 -12.337 15.829 1.00 34.26 111 SER A N 1
ATOM 836 C CA . SER A 1 111 ? -2.594 -11.750 15.774 1.00 35.02 111 SER A CA 1
ATOM 837 C C . SER A 1 111 ? -3.435 -12.196 16.985 1.00 35.10 111 SER A C 1
ATOM 838 O O . SER A 1 111 ? -2.960 -12.934 17.843 1.00 34.72 111 SER A O 1
ATOM 841 N N . GLY A 1 112 ? -4.661 -11.707 17.079 1.00 35.53 112 GLY A N 1
ATOM 842 C CA . GLY A 1 112 ? -5.542 -12.091 18.191 1.00 35.63 112 GLY A CA 1
ATOM 843 C C . GLY A 1 112 ? -5.265 -11.244 19.407 1.00 35.63 112 GLY A C 1
ATOM 844 O O . GLY A 1 112 ? -4.530 -10.245 19.334 1.00 36.80 112 GLY A O 1
ATOM 845 N N . PRO A 1 113 ? -5.846 -11.619 20.547 1.00 35.40 113 PRO A N 1
ATOM 846 C CA . PRO A 1 113 ? -5.593 -10.756 21.689 1.00 34.28 113 PRO A CA 1
ATOM 847 C C . PRO A 1 113 ? -4.178 -10.916 22.307 1.00 32.04 113 PRO A C 1
ATOM 848 O O . PRO A 1 113 ? -3.814 -10.069 23.076 1.00 33.09 113 PRO A O 1
ATOM 852 N N . HIS A 1 114 ? -3.396 -11.941 21.972 1.00 29.38 114 HIS A N 1
ATOM 853 C CA . HIS A 1 114 ? -1.988 -11.974 22.379 1.00 27.05 114 HIS A CA 1
ATOM 854 C C . HIS A 1 114 ? -1.068 -11.417 21.293 1.00 26.84 114 HIS A C 1
ATOM 855 O O . HIS A 1 114 ? 0.161 -11.665 21.300 1.00 26.91 114 HIS A O 1
ATOM 862 N N . GLY A 1 115 ? -1.669 -10.760 20.297 1.00 25.33 115 GLY A N 1
ATOM 863 C CA . GLY A 1 115 ? -0.950 -10.301 19.118 1.00 22.34 115 GLY A CA 1
ATOM 864 C C . GLY A 1 115 ? 0.014 -9.220 19.575 1.00 21.91 115 GLY A C 1
ATOM 865 O O . GLY A 1 115 ? -0.377 -8.326 20.311 1.00 21.50 115 GLY A O 1
ATOM 866 N N . ILE A 1 116 ? 1.281 -9.320 19.175 1.00 20.03 116 ILE A N 1
ATOM 867 C CA . ILE A 1 116 ? 2.326 -8.301 19.547 1.00 19.71 116 ILE A CA 1
ATOM 868 C C . ILE A 1 116 ? 2.677 -7.308 18.436 1.00 20.43 116 ILE A C 1
ATOM 869 O O . ILE A 1 116 ? 3.507 -6.436 18.638 1.00 20.23 116 ILE A O 1
ATOM 874 N N . ILE A 1 117 ? 2.033 -7.394 17.281 1.00 21.22 117 ILE A N 1
ATOM 875 C CA . ILE A 1 117 ? 2.377 -6.423 16.243 1.00 23.25 117 ILE A CA 1
ATOM 876 C C . ILE A 1 117 ? 1.932 -5.026 16.649 1.00 23.63 117 ILE A C 1
ATOM 877 O O . ILE A 1 117 ? 0.793 -4.825 17.116 1.00 24.74 117 ILE A O 1
ATOM 882 N N . GLY A 1 118 ? 2.855 -4.058 16.504 1.00 23.26 118 GLY A N 1
ATOM 883 C CA . GLY A 1 118 ? 2.600 -2.693 16.953 1.00 20.89 118 GLY A CA 1
ATOM 884 C C . GLY A 1 118 ? 2.970 -2.498 18.398 1.00 20.97 118 GLY A C 1
ATOM 885 O O . GLY A 1 118 ? 2.837 -1.379 18.908 1.00 20.56 118 GLY A O 1
ATOM 886 N N . ARG A 1 119 ? 3.387 -3.577 19.088 1.00 20.26 119 ARG A N 1
ATOM 887 C CA . ARG A 1 119 ? 3.860 -3.448 20.467 1.00 22.12 119 ARG A CA 1
ATOM 888 C C . ARG A 1 119 ? 5.381 -3.219 20.438 1.00 22.10 119 ARG A C 1
ATOM 889 O O . ARG A 1 119 ? 5.918 -2.980 19.385 1.00 22.84 119 ARG A O 1
ATOM 897 N N . ALA A 1 120 ? 6.071 -3.226 21.566 1.00 21.83 120 ALA A N 1
ATOM 898 C CA . ALA A 1 120 ? 7.524 -2.886 21.538 1.00 20.76 120 ALA A CA 1
ATOM 899 C C . ALA A 1 120 ? 8.307 -4.005 22.207 1.00 21.56 120 ALA A C 1
ATOM 900 O O . ALA A 1 120 ? 7.811 -4.649 23.143 1.00 19.37 120 ALA A O 1
ATOM 902 N N . VAL A 1 121 ? 9.511 -4.278 21.698 1.00 21.37 121 VAL A N 1
ATOM 903 C CA . VAL A 1 121 ? 10.421 -5.142 22.424 1.00 21.87 121 VAL A CA 1
ATOM 904 C C . VAL A 1 121 ? 11.307 -4.178 23.210 1.00 21.76 121 VAL A C 1
ATOM 905 O O . VAL A 1 121 ? 11.679 -3.096 22.680 1.00 22.52 121 VAL A O 1
ATOM 909 N N . VAL A 1 122 ? 11.659 -4.538 24.434 1.00 17.70 122 VAL A N 1
ATOM 910 C CA . VAL A 1 122 ? 12.498 -3.694 25.277 1.00 16.87 122 VAL A CA 1
ATOM 911 C C . VAL A 1 122 ? 13.599 -4.543 25.900 1.00 17.99 122 VAL A C 1
ATOM 912 O O . VAL A 1 122 ? 13.314 -5.603 26.509 1.00 17.44 122 VAL A O 1
ATOM 916 N N . LEU A 1 123 ? 14.840 -4.089 25.720 1.00 16.76 123 LEU A N 1
ATOM 917 C CA . LEU A 1 123 ? 16.004 -4.748 26.336 1.00 17.76 123 LEU A CA 1
ATOM 918 C C . LEU A 1 123 ? 16.367 -3.946 27.539 1.00 18.11 123 LEU A C 1
ATOM 919 O O . LEU A 1 123 ? 16.561 -2.709 27.426 1.00 19.17 123 LEU A O 1
ATOM 924 N N . HIS A 1 124 ? 16.629 -4.644 28.638 1.00 17.89 124 HIS A N 1
ATOM 925 C CA . HIS A 1 124 ? 16.829 -3.992 29.912 1.00 18.39 124 HIS A CA 1
ATOM 926 C C . HIS A 1 124 ? 18.250 -4.041 30.363 1.00 19.00 124 HIS A C 1
ATOM 927 O O . HIS A 1 124 ? 19.056 -4.850 29.848 1.00 16.91 124 HIS A O 1
ATOM 934 N N . GLU A 1 125 ? 18.560 -3.208 31.355 1.00 19.71 125 GLU A N 1
ATOM 935 C CA . GLU A 1 125 ? 19.908 -3.048 31.825 1.00 22.90 125 GLU A CA 1
ATOM 936 C C . GLU A 1 125 ? 20.399 -4.200 32.703 1.00 20.87 125 GLU A C 1
ATOM 937 O O . GLU A 1 125 ? 21.590 -4.410 32.838 1.00 20.76 125 GLU A O 1
ATOM 943 N N . LYS A 1 126 ? 19.480 -4.961 33.290 1.00 19.98 126 LYS A N 1
ATOM 944 C CA . LYS A 1 126 ? 19.870 -6.174 34.039 1.00 20.60 126 LYS A CA 1
ATOM 945 C C . LYS A 1 126 ? 18.971 -7.333 33.848 1.00 18.88 126 LYS A C 1
ATOM 946 O O . LYS A 1 126 ? 17.927 -7.234 33.175 1.00 16.35 126 LYS A O 1
ATOM 952 N N . ALA A 1 127 ? 19.366 -8.416 34.484 1.00 19.66 127 ALA A N 1
ATOM 953 C CA . ALA A 1 127 ? 18.672 -9.686 34.346 1.00 21.08 127 ALA A CA 1
ATOM 954 C C . ALA A 1 127 ? 17.249 -9.635 34.901 1.00 21.77 127 ALA A C 1
ATOM 955 O O . ALA A 1 127 ? 16.966 -8.952 35.867 1.00 23.20 127 ALA A O 1
ATOM 957 N N . ASP A 1 128 ? 16.358 -10.356 34.263 1.00 22.32 128 ASP A N 1
ATOM 958 C CA . ASP A 1 128 ? 15.004 -10.577 34.782 1.00 24.16 128 ASP A CA 1
ATOM 959 C C . ASP A 1 128 ? 15.111 -11.668 35.874 1.00 23.22 128 ASP A C 1
ATOM 960 O O . ASP A 1 128 ? 15.648 -12.734 35.593 1.00 22.24 128 ASP A O 1
ATOM 965 N N . ASP A 1 129 ? 14.561 -11.429 37.077 1.00 24.38 129 ASP A N 1
ATOM 966 C CA . ASP A 1 129 ? 14.656 -12.416 38.185 1.00 24.35 129 ASP A CA 1
ATOM 967 C C . ASP A 1 129 ? 13.399 -13.325 38.245 1.00 24.84 129 ASP A C 1
ATOM 968 O O . ASP A 1 129 ? 13.197 -14.127 39.179 1.00 25.39 129 ASP A O 1
ATOM 973 N N . TYR A 1 130 ? 12.562 -13.175 37.226 1.00 23.28 130 TYR A N 1
ATOM 974 C CA . TYR A 1 130 ? 11.434 -14.044 36.897 1.00 22.99 130 TYR A CA 1
ATOM 975 C C . TYR A 1 130 ? 10.344 -13.988 37.954 1.00 25.88 130 TYR A C 1
ATOM 976 O O . TYR A 1 130 ? 9.520 -14.905 38.033 1.00 25.40 130 TYR A O 1
ATOM 985 N N . GLY A 1 131 ? 10.310 -12.901 38.728 1.00 27.75 131 GLY A N 1
ATOM 986 C CA . GLY A 1 131 ? 9.303 -12.717 39.788 1.00 30.71 131 GLY A CA 1
ATOM 987 C C . GLY A 1 131 ? 9.554 -13.585 41.036 1.00 33.07 131 GLY A C 1
ATOM 988 O O . GLY A 1 131 ? 8.677 -13.762 41.843 1.00 32.92 131 GLY A O 1
ATOM 989 N N . LYS A 1 132 ? 10.763 -14.108 41.191 1.00 35.22 132 LYS A N 1
ATOM 990 C CA . LYS A 1 132 ? 11.066 -15.118 42.210 1.00 37.74 132 LYS A CA 1
ATOM 991 C C . LYS A 1 132 ? 11.846 -14.547 43.400 1.00 40.05 132 LYS A C 1
ATOM 992 O O . LYS A 1 132 ? 12.098 -15.252 44.419 1.00 41.33 132 LYS A O 1
ATOM 998 N N . SER A 1 133 ? 12.218 -13.274 43.294 1.00 40.71 133 SER A N 1
ATOM 999 C CA . SER A 1 133 ? 12.916 -12.647 44.389 1.00 41.62 133 SER A CA 1
ATOM 1000 C C . SER A 1 133 ? 11.975 -11.848 45.310 1.00 42.98 133 SER A C 1
ATOM 1001 O O . SER A 1 133 ? 10.763 -11.765 45.115 1.00 41.15 133 SER A O 1
ATOM 1004 N N . ASP A 1 134 ? 12.634 -11.188 46.247 1.00 45.07 134 ASP A N 1
ATOM 1005 C CA . ASP A 1 134 ? 12.092 -10.475 47.363 1.00 48.27 134 ASP A CA 1
ATOM 1006 C C . ASP A 1 134 ? 12.069 -8.937 47.133 1.00 48.65 134 ASP A C 1
ATOM 1007 O O . ASP A 1 134 ? 11.491 -8.185 47.946 1.00 49.13 134 ASP A O 1
ATOM 1012 N N . HIS A 1 135 ? 12.736 -8.481 46.062 1.00 48.54 135 HIS A N 1
ATOM 1013 C CA . HIS A 1 135 ? 12.793 -7.058 45.653 1.00 48.24 135 HIS A CA 1
ATOM 1014 C C . HIS A 1 135 ? 11.352 -6.557 45.346 1.00 48.25 135 HIS A C 1
ATOM 1015 O O . HIS A 1 135 ? 10.544 -7.326 44.853 1.00 48.75 135 HIS A O 1
ATOM 1022 N N . PRO A 1 136 ? 10.984 -5.301 45.711 1.00 48.16 136 PRO A N 1
ATOM 1023 C CA . PRO A 1 136 ? 9.566 -4.866 45.521 1.00 47.86 136 PRO A CA 1
ATOM 1024 C C . PRO A 1 136 ? 8.958 -4.921 44.091 1.00 47.93 136 PRO A C 1
ATOM 1025 O O . PRO A 1 136 ? 7.730 -5.105 43.948 1.00 47.73 136 PRO A O 1
ATOM 1029 N N . ASP A 1 137 ? 9.796 -4.747 43.054 1.00 46.82 137 ASP A N 1
ATOM 1030 C CA . ASP A 1 137 ? 9.356 -4.806 41.632 1.00 45.99 137 ASP A CA 1
ATOM 1031 C C . ASP A 1 137 ? 9.249 -6.260 41.055 1.00 43.44 137 ASP A C 1
ATOM 1032 O O . ASP A 1 137 ? 8.832 -6.437 39.912 1.00 43.35 137 ASP A O 1
ATOM 1037 N N . SER A 1 138 ? 9.641 -7.277 41.813 1.00 40.06 138 SER A N 1
ATOM 1038 C CA . SER A 1 138 ? 9.864 -8.598 41.212 1.00 37.87 138 SER A CA 1
ATOM 1039 C C . SER A 1 138 ? 8.642 -9.175 40.458 1.00 37.19 138 SER A C 1
ATOM 1040 O O . SER A 1 138 ? 8.779 -9.610 39.297 1.00 35.78 138 SER A O 1
ATOM 1043 N N . ARG A 1 139 ? 7.454 -9.139 41.081 1.00 36.00 139 ARG A N 1
ATOM 1044 C CA . ARG A 1 139 ? 6.271 -9.754 40.502 1.00 36.23 139 ARG A CA 1
ATOM 1045 C C . ARG A 1 139 ? 5.596 -8.885 39.469 1.00 34.91 139 ARG A C 1
ATOM 1046 O O . ARG A 1 139 ? 4.587 -9.311 38.914 1.00 33.41 139 ARG A O 1
ATOM 1054 N N . LYS A 1 140 ? 6.154 -7.689 39.215 1.00 33.14 140 LYS A N 1
ATOM 1055 C CA . LYS A 1 140 ? 5.714 -6.807 38.158 1.00 33.07 140 LYS A CA 1
ATOM 1056 C 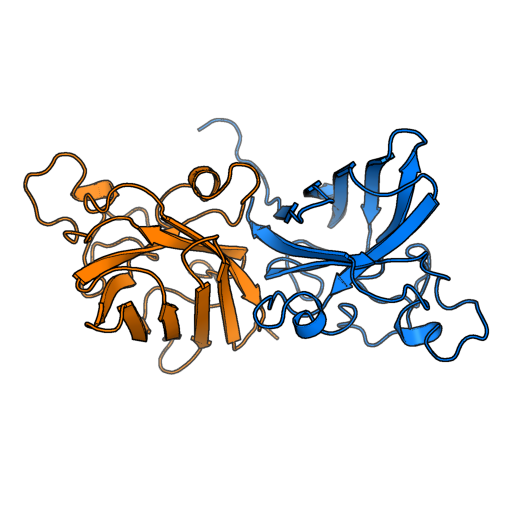C . LYS A 1 140 ? 6.684 -6.699 36.956 1.00 32.01 140 LYS A C 1
ATOM 1057 O O . LYS A 1 140 ? 6.254 -6.648 35.797 1.00 31.02 140 LYS A O 1
ATOM 1063 N N . THR A 1 141 ? 7.975 -6.541 37.246 1.00 29.87 141 THR A N 1
ATOM 1064 C CA . THR A 1 141 ? 8.929 -6.247 36.225 1.00 29.53 141 THR A CA 1
ATOM 1065 C C . THR A 1 141 ? 10.067 -7.234 36.222 1.00 28.06 141 THR A C 1
ATOM 1066 O O . THR A 1 141 ? 10.927 -7.169 35.372 1.00 27.44 141 THR A O 1
ATOM 1070 N N . GLY A 1 142 ? 10.155 -8.095 37.225 1.00 27.42 142 GLY A N 1
ATOM 1071 C CA . GLY A 1 142 ? 11.354 -8.945 37.278 1.00 25.14 142 GLY A CA 1
ATOM 1072 C C . GLY A 1 142 ? 12.623 -8.250 37.783 1.00 24.40 142 GLY A C 1
ATOM 1073 O O . GLY A 1 142 ? 13.683 -8.893 37.808 1.00 23.35 142 GLY A O 1
ATOM 1074 N N . ASN A 1 143 ? 12.482 -6.993 38.263 1.00 23.60 143 ASN A N 1
ATOM 1075 C CA . ASN A 1 143 ? 13.593 -6.169 38.736 1.00 24.32 143 ASN A CA 1
ATOM 1076 C C . ASN A 1 143 ? 14.681 -6.075 37.631 1.00 24.69 143 ASN A C 1
ATOM 1077 O O . ASN A 1 143 ? 15.892 -6.291 37.916 1.00 23.43 143 ASN A O 1
ATOM 1082 N N . ALA A 1 144 ? 14.263 -5.846 36.375 1.00 23.62 144 ALA A N 1
ATOM 1083 C CA . ALA A 1 144 ? 15.270 -5.868 35.277 1.00 24.83 144 ALA A CA 1
ATOM 1084 C C . ALA A 1 144 ? 15.876 -4.500 35.036 1.00 24.46 144 ALA A C 1
ATOM 1085 O O . ALA A 1 144 ? 16.840 -4.324 34.253 1.00 24.31 144 ALA A O 1
ATOM 1087 N N . GLY A 1 145 ? 15.331 -3.516 35.743 1.00 24.59 145 GLY A N 1
ATOM 1088 C CA . GLY A 1 145 ? 15.955 -2.198 35.799 1.00 25.07 145 GLY A CA 1
ATOM 1089 C C . GLY A 1 145 ? 15.560 -1.336 34.615 1.00 25.03 145 GLY A C 1
ATOM 1090 O O . GLY A 1 145 ? 14.531 -1.568 34.016 1.00 25.01 145 GLY A O 1
ATOM 1091 N N . GLY A 1 146 ? 16.410 -0.357 34.283 1.00 24.28 146 GLY A N 1
ATOM 1092 C CA . GLY A 1 146 ? 16.158 0.614 33.231 1.00 23.02 146 GLY A CA 1
ATOM 1093 C C . GLY A 1 146 ? 16.211 -0.050 31.860 1.00 23.95 146 GLY A C 1
ATOM 1094 O O . GLY A 1 146 ? 16.552 -1.239 31.718 1.00 23.21 146 GLY A O 1
ATOM 1095 N N . ARG A 1 147 ? 15.863 0.746 30.849 1.00 24.00 147 ARG A N 1
ATOM 1096 C CA . ARG A 1 147 ? 15.555 0.247 29.532 1.00 23.59 147 ARG A CA 1
ATOM 1097 C C . ARG A 1 147 ? 16.675 0.684 28.626 1.00 24.27 147 ARG A C 1
ATOM 1098 O O . ARG A 1 147 ? 16.866 1.852 28.449 1.00 23.71 147 ARG A O 1
ATOM 1106 N N . VAL A 1 148 ? 17.445 -0.248 28.086 1.00 24.74 148 VAL A N 1
ATOM 1107 C CA . VAL A 1 148 ? 18.648 0.208 27.344 1.00 24.47 148 VAL A CA 1
ATOM 1108 C C . VAL A 1 148 ? 18.365 0.414 25.847 1.00 23.58 148 VAL A C 1
ATOM 1109 O O . VAL A 1 148 ? 19.062 1.171 25.188 1.00 22.82 148 VAL A O 1
ATOM 1113 N N . ALA A 1 149 ? 17.359 -0.295 25.305 1.00 22.43 149 ALA A N 1
ATOM 1114 C CA . ALA A 1 149 ? 16.959 -0.101 23.919 1.00 20.66 149 ALA A CA 1
ATOM 1115 C C . ALA A 1 149 ? 15.582 -0.668 23.720 1.00 20.17 149 ALA A C 1
ATOM 1116 O O . ALA A 1 149 ? 15.183 -1.572 24.447 1.00 18.53 149 ALA A O 1
ATOM 1118 N N . CYS A 1 150 ? 14.874 -0.152 22.706 1.00 20.94 150 CYS A N 1
ATOM 1119 C CA . CYS A 1 150 ? 13.556 -0.640 22.345 1.00 23.59 150 CYS A CA 1
ATOM 1120 C C . CYS A 1 150 ? 13.294 -0.505 20.868 1.00 22.94 150 CYS A C 1
ATOM 1121 O O . CYS A 1 150 ? 13.935 0.326 20.193 1.00 23.04 150 CYS A O 1
ATOM 1124 N N . GLY A 1 151 ? 12.352 -1.288 20.355 1.00 21.32 151 GLY A N 1
ATOM 1125 C CA . GLY A 1 151 ? 11.940 -1.113 18.974 1.00 19.62 151 GLY A CA 1
ATOM 1126 C C . GLY A 1 151 ? 10.490 -1.491 18.844 1.00 19.60 151 GLY A C 1
ATOM 1127 O O . GLY A 1 151 ? 10.045 -2.416 19.500 1.00 19.45 151 GLY A O 1
ATOM 1128 N N . VAL A 1 152 ? 9.764 -0.798 17.991 1.00 17.73 152 VAL A N 1
ATOM 1129 C CA . VAL A 1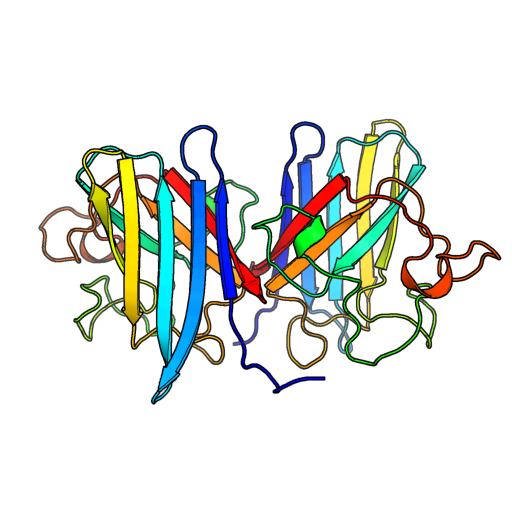 152 ? 8.409 -1.224 17.645 1.00 18.69 152 VAL A CA 1
ATOM 1130 C C . VAL A 1 152 ? 8.422 -2.507 16.793 1.00 18.48 152 VAL A C 1
ATOM 1131 O O . VAL A 1 152 ? 9.242 -2.681 15.879 1.00 16.18 152 VAL A O 1
ATOM 1135 N N . ILE A 1 153 ? 7.535 -3.428 17.098 1.00 17.25 153 ILE A N 1
ATOM 1136 C CA . ILE A 1 153 ? 7.422 -4.658 16.283 1.00 17.81 153 ILE A CA 1
ATOM 1137 C C . ILE A 1 153 ? 6.596 -4.400 15.026 1.00 19.38 153 ILE A C 1
ATOM 1138 O O . ILE A 1 153 ? 5.387 -4.157 15.140 1.00 19.98 153 ILE A O 1
ATOM 1143 N N . GLY A 1 154 ? 7.259 -4.412 13.845 1.00 20.13 154 GLY A N 1
ATOM 1144 C CA . GLY A 1 154 ? 6.619 -4.064 12.596 1.00 20.90 154 GLY A CA 1
ATOM 1145 C C . GLY A 1 154 ? 6.345 -5.292 11.746 1.00 21.28 154 GLY A C 1
ATOM 1146 O O . GLY A 1 154 ? 6.932 -6.329 11.978 1.00 21.20 154 GLY A O 1
ATOM 1147 N N . ILE A 1 155 ? 5.462 -5.149 10.766 1.00 21.56 155 ILE A N 1
ATOM 1148 C CA . ILE A 1 155 ? 5.125 -6.190 9.828 1.00 23.69 155 ILE A CA 1
ATOM 1149 C C . ILE A 1 155 ? 6.338 -6.333 8.914 1.00 25.92 155 ILE A C 1
ATOM 1150 O O . ILE A 1 155 ? 6.845 -5.390 8.325 1.00 25.03 155 ILE A O 1
ATOM 1155 N N . LEU A 1 156 ? 6.858 -7.539 8.892 1.00 28.87 156 LEU A N 1
ATOM 1156 C CA . LEU A 1 156 ? 7.893 -7.922 7.990 1.00 30.68 156 LEU A CA 1
ATOM 1157 C C . LEU A 1 156 ? 7.094 -8.642 6.916 1.00 33.87 156 LEU A C 1
ATOM 1158 O O . LEU A 1 156 ? 7.654 -8.960 5.858 1.00 38.53 156 LEU A O 1
ATOM 1163 N N . THR B 1 5 ? -10.250 -6.271 22.183 1.00 62.35 5 THR B N 1
ATOM 1164 C CA . THR B 1 5 ? -10.164 -4.778 22.005 1.00 62.43 5 THR B CA 1
ATOM 1165 C C . THR B 1 5 ? -9.151 -4.315 20.935 1.00 61.92 5 THR B C 1
ATOM 1166 O O . THR B 1 5 ? -7.989 -4.039 21.263 1.00 62.34 5 THR B O 1
ATOM 1170 N N . THR B 1 6 ? -9.574 -4.210 19.668 1.00 61.03 6 THR B N 1
ATOM 1171 C CA . THR B 1 6 ? -8.703 -3.549 18.668 1.00 60.37 6 THR B CA 1
ATOM 1172 C C . THR B 1 6 ? -8.325 -2.117 19.159 1.00 59.06 6 THR B C 1
ATOM 1173 O O . THR B 1 6 ? -9.079 -1.504 19.949 1.00 59.95 6 THR B O 1
ATOM 1177 N N . PRO B 1 7 ? -7.161 -1.579 18.723 1.00 56.94 7 PRO B N 1
ATOM 1178 C CA . PRO B 1 7 ? -6.803 -0.285 19.313 1.00 54.59 7 PRO B CA 1
ATOM 1179 C C . PRO B 1 7 ? -7.719 0.841 18.830 1.00 51.69 7 PRO B C 1
ATOM 1180 O O . PRO B 1 7 ? -8.311 0.745 17.751 1.00 51.75 7 PRO B O 1
ATOM 1184 N N . SER B 1 8 ? -7.846 1.888 19.641 1.00 48.15 8 SER B N 1
ATOM 1185 C CA . SER B 1 8 ? -8.487 3.104 19.186 1.00 44.64 8 SER B CA 1
ATOM 1186 C C . SER B 1 8 ? -7.412 4.109 18.727 1.00 41.43 8 SER B C 1
ATOM 1187 O O . SER B 1 8 ? -7.710 5.001 17.941 1.00 40.06 8 SER B O 1
ATOM 1190 N N . ARG B 1 9 ? -6.167 3.939 19.179 1.00 37.25 9 ARG B N 1
ATOM 1191 C CA . ARG B 1 9 ? -5.117 4.934 18.891 1.00 35.02 9 ARG B CA 1
ATOM 1192 C C . ARG B 1 9 ? -3.751 4.359 18.504 1.00 33.18 9 ARG B C 1
ATOM 1193 O O . ARG B 1 9 ? -3.294 3.359 19.089 1.00 31.44 9 ARG B O 1
ATOM 1201 N N . ALA B 1 10 ? -3.077 5.012 17.557 1.00 30.06 10 ALA B N 1
ATOM 1202 C CA . ALA B 1 10 ? -1.726 4.590 17.171 1.00 28.08 10 ALA B CA 1
ATOM 1203 C C . ALA B 1 10 ? -0.797 5.773 17.061 1.00 27.48 10 ALA B C 1
ATOM 1204 O O . ALA B 1 10 ? -1.251 6.946 16.988 1.00 25.93 10 ALA B O 1
ATOM 1206 N N . ILE B 1 11 ? 0.508 5.495 17.070 1.00 25.02 11 ILE B N 1
ATOM 1207 C CA . ILE B 1 11 ? 1.487 6.534 16.926 1.00 25.27 11 ILE B CA 1
ATOM 1208 C C . ILE B 1 11 ? 2.719 6.056 16.094 1.00 24.30 11 ILE B C 1
ATOM 1209 O O . ILE B 1 11 ? 3.092 4.910 16.188 1.00 24.01 11 ILE B O 1
ATOM 1214 N N . ALA B 1 12 ? 3.300 6.957 15.291 1.00 23.69 12 ALA B N 1
ATOM 1215 C CA . ALA B 1 12 ? 4.616 6.766 14.657 1.00 23.69 12 ALA B CA 1
ATOM 1216 C C . ALA B 1 12 ? 5.512 7.898 15.045 1.00 22.90 12 ALA B C 1
ATOM 1217 O O . ALA B 1 12 ? 5.090 9.031 15.069 1.00 23.23 12 ALA B O 1
ATOM 1219 N N . VAL B 1 13 ? 6.743 7.580 15.439 1.00 23.39 13 VAL B N 1
ATOM 1220 C CA . VAL B 1 13 ? 7.742 8.571 15.830 1.00 21.77 13 VAL B CA 1
ATOM 1221 C C . VAL B 1 13 ? 8.857 8.695 14.787 1.00 22.35 13 VAL B C 1
ATOM 1222 O O . VAL B 1 13 ? 9.418 7.691 14.325 1.00 22.33 13 VAL B O 1
ATOM 1226 N N . LEU B 1 14 ? 9.157 9.909 14.364 1.00 22.42 14 LEU B N 1
ATOM 1227 C CA . LEU B 1 14 ? 10.253 10.094 13.415 1.00 24.01 14 LEU B CA 1
ATOM 1228 C C . LEU B 1 14 ? 11.388 10.619 14.217 1.00 25.21 14 LEU B C 1
ATOM 1229 O O . LEU B 1 14 ? 11.194 11.531 15.062 1.00 23.82 14 LEU B O 1
ATOM 1234 N N . SER B 1 15 ? 12.588 10.093 13.972 1.00 26.39 15 SER B N 1
ATOM 1235 C CA . SER B 1 15 ? 13.725 10.497 14.809 1.00 26.99 15 SER B CA 1
ATOM 1236 C C . SER B 1 15 ? 15.004 10.337 14.059 1.00 27.26 15 SER B C 1
ATOM 1237 O O . SER B 1 15 ? 15.527 9.238 13.881 1.00 26.98 15 SER B O 1
ATOM 1240 N N . THR B 1 16 ? 15.546 11.441 13.634 1.00 26.42 16 THR B N 1
ATOM 1241 C CA . THR B 1 16 ? 16.751 11.394 12.863 1.00 27.43 16 THR B CA 1
ATOM 1242 C C . THR B 1 16 ? 17.705 12.481 13.434 1.00 27.54 16 THR B C 1
ATOM 1243 O O . THR B 1 16 ? 17.328 13.232 14.322 1.00 25.42 16 THR B O 1
ATOM 1247 N N . GLU B 1 17 ? 18.917 12.589 12.902 1.00 27.33 17 GLU B N 1
ATOM 1248 C CA . GLU B 1 17 ? 19.821 13.652 13.292 1.00 28.10 17 GLU B CA 1
ATOM 1249 C C . GLU B 1 17 ? 19.242 14.989 12.961 1.00 26.53 17 GLU B C 1
ATOM 1250 O O . GLU B 1 17 ? 19.698 15.986 13.483 1.00 25.56 17 GLU B O 1
ATOM 1256 N N . THR B 1 18 ? 18.342 15.064 11.984 1.00 26.40 18 THR B N 1
ATOM 1257 C CA . THR B 1 18 ? 17.790 16.365 11.615 1.00 26.62 18 THR B CA 1
ATOM 1258 C C . THR B 1 18 ? 16.271 16.526 11.805 1.00 26.27 18 THR B C 1
ATOM 1259 O O . THR B 1 18 ? 15.781 17.660 11.903 1.00 27.12 18 THR B O 1
ATOM 1263 N N . ILE B 1 19 ? 15.560 15.413 11.885 1.00 23.87 19 ILE B N 1
ATOM 1264 C CA . ILE B 1 19 ? 14.081 15.362 11.880 1.00 24.31 19 ILE B CA 1
ATOM 1265 C C . ILE B 1 19 ? 13.561 14.697 13.174 1.00 25.21 19 ILE B C 1
ATOM 1266 O O . ILE B 1 19 ? 14.082 13.655 13.521 1.00 23.65 19 ILE B O 1
ATOM 1271 N N . ARG B 1 20 ? 12.594 15.327 13.879 1.00 24.29 20 ARG B N 1
ATOM 1272 C CA . ARG B 1 20 ? 11.939 14.756 15.055 1.00 26.55 20 ARG B CA 1
ATOM 1273 C C . ARG B 1 20 ? 10.444 15.082 14.947 1.00 24.33 20 ARG B C 1
ATOM 1274 O O . ARG B 1 20 ? 10.053 16.229 14.647 1.00 22.23 20 ARG B O 1
ATOM 1282 N N . GLY B 1 21 ? 9.591 14.102 15.179 1.00 23.45 21 GLY B N 1
ATOM 1283 C CA . GLY B 1 21 ? 8.158 14.315 15.051 1.00 24.12 21 GLY B CA 1
ATOM 1284 C C . GLY B 1 21 ? 7.379 13.160 15.631 1.00 24.68 21 GLY B C 1
ATOM 1285 O O . GLY B 1 21 ? 7.928 12.100 15.798 1.00 21.77 21 GLY B O 1
ATOM 1286 N N . ASN B 1 22 ? 6.114 13.389 15.997 1.00 25.42 22 ASN B N 1
ATOM 1287 C CA . ASN B 1 22 ? 5.201 12.301 16.399 1.00 25.95 22 ASN B CA 1
ATOM 1288 C C . ASN B 1 22 ? 3.964 12.432 15.540 1.00 25.44 22 ASN B C 1
ATOM 1289 O O . ASN B 1 22 ? 3.469 13.540 15.380 1.00 24.92 22 ASN B O 1
ATOM 1294 N N . ILE B 1 23 ? 3.460 11.326 15.021 1.00 24.03 23 ILE B N 1
ATOM 1295 C CA . ILE B 1 23 ? 2.240 11.340 14.195 1.00 25.78 23 ILE B CA 1
ATOM 1296 C C . ILE B 1 23 ? 1.306 10.358 14.850 1.00 26.32 23 ILE B C 1
ATOM 1297 O O . ILE B 1 23 ? 1.686 9.175 15.001 1.00 26.38 23 ILE B O 1
ATOM 1302 N N . THR B 1 24 ? 0.127 10.824 15.297 1.00 26.72 24 THR B N 1
ATOM 1303 C CA . THR B 1 24 ? -0.833 9.941 15.985 1.00 27.21 24 THR B CA 1
ATOM 1304 C C . THR B 1 24 ? -2.025 9.711 15.093 1.00 26.92 24 THR B C 1
ATOM 1305 O O . THR B 1 24 ? -2.338 10.540 14.239 1.00 26.87 24 THR B O 1
ATOM 1309 N N . PHE B 1 25 ? -2.657 8.558 15.252 1.00 27.55 25 PHE B N 1
ATOM 1310 C CA . PHE B 1 25 ? -3.760 8.146 14.416 1.00 28.56 25 PHE B CA 1
ATOM 1311 C C . PHE B 1 25 ? -4.868 7.711 15.409 1.00 32.33 25 PHE B C 1
ATOM 1312 O O . PHE B 1 25 ? -4.640 6.870 16.271 1.00 32.67 25 PHE B O 1
ATOM 1320 N N . THR B 1 26 ? -6.047 8.302 15.315 1.00 33.84 26 THR B N 1
ATOM 1321 C CA . THR B 1 26 ? -7.133 7.973 16.245 1.00 36.75 26 THR B CA 1
ATOM 1322 C C . THR B 1 26 ? -8.388 7.595 15.449 1.00 38.47 26 THR B C 1
ATOM 1323 O O . THR B 1 26 ? -8.803 8.291 14.517 1.00 38.07 26 THR B O 1
ATOM 1327 N N . GLN B 1 27 ? -8.957 6.446 15.759 1.00 41.70 27 GLN B N 1
ATOM 1328 C CA . GLN B 1 27 ? -10.048 5.956 14.956 1.00 45.36 27 GLN B CA 1
ATOM 1329 C C . GLN B 1 27 ? -11.314 6.725 15.358 1.00 47.64 27 GLN B C 1
ATOM 1330 O O . GLN B 1 27 ? -11.736 6.671 16.506 1.00 47.53 27 GLN B O 1
ATOM 1336 N N . VAL B 1 28 ? -11.871 7.489 14.412 1.00 50.41 28 VAL B N 1
ATOM 1337 C CA . VAL B 1 28 ? -13.048 8.346 14.693 1.00 53.59 28 VAL B CA 1
ATOM 1338 C C . VAL B 1 28 ? -14.357 7.848 14.026 1.00 55.65 28 VAL B C 1
ATOM 1339 O O . VAL B 1 28 ? -14.632 6.640 13.998 1.00 56.19 28 VAL B O 1
ATOM 1343 N N . GLN B 1 29 ? -15.153 8.829 13.575 1.00 58.16 29 GLN B N 1
ATOM 1344 C CA . GLN B 1 29 ? -16.343 8.775 12.658 1.00 60.01 29 GLN B CA 1
ATOM 1345 C C . GLN B 1 29 ? -16.965 7.495 12.055 1.00 60.31 29 GLN B C 1
ATOM 1346 O O . GLN B 1 29 ? -17.056 6.416 12.690 1.00 60.52 29 GLN B O 1
ATOM 1352 N N . ASP B 1 30 ? -17.451 7.703 10.825 1.00 60.34 30 ASP B N 1
ATOM 1353 C CA . ASP B 1 30 ? -17.933 6.655 9.929 1.00 59.80 30 ASP B CA 1
ATOM 1354 C C . ASP B 1 30 ? -16.740 5.945 9.286 1.00 58.43 30 ASP B C 1
ATOM 1355 O O . ASP B 1 30 ? -16.428 6.177 8.093 1.00 58.98 30 ASP B O 1
ATOM 1360 N N . GLY B 1 31 ? -16.079 5.089 10.078 1.00 56.26 31 GLY B N 1
ATOM 1361 C CA . GLY B 1 31 ? -14.825 4.406 9.675 1.00 53.26 31 GLY B CA 1
ATOM 1362 C C . GLY B 1 31 ? -13.703 5.335 9.210 1.00 50.86 31 GLY B C 1
ATOM 1363 O O . GLY B 1 31 ? -13.115 5.108 8.135 1.00 51.18 31 GLY B O 1
ATOM 1364 N N . LYS B 1 32 ? -13.417 6.378 10.001 1.00 47.40 32 LYS B N 1
ATOM 1365 C CA . LYS B 1 32 ? -12.419 7.392 9.623 1.00 45.38 32 LYS B CA 1
ATOM 1366 C C . LYS B 1 32 ? -11.298 7.528 10.648 1.00 41.10 32 LYS B C 1
ATOM 1367 O O . LYS B 1 32 ? -11.530 7.344 11.815 1.00 42.04 32 LYS B O 1
ATOM 1373 N N . VAL B 1 33 ? -10.085 7.830 10.190 1.00 37.02 33 VAL B N 1
ATOM 1374 C CA . VAL B 1 33 ? -8.935 8.031 11.095 1.00 31.81 33 VAL B CA 1
ATOM 1375 C C . VAL B 1 33 ? -8.486 9.482 11.093 1.00 28.86 33 VAL B C 1
ATOM 1376 O O . VAL B 1 33 ? -8.245 10.085 10.070 1.00 26.69 33 VAL B O 1
ATOM 1380 N N . HIS B 1 34 ? -8.353 10.019 12.286 1.00 27.45 34 HIS B N 1
ATOM 1381 C CA . HIS B 1 34 ? -7.857 11.369 12.470 1.00 26.04 34 HIS B CA 1
ATOM 1382 C C . HIS B 1 34 ? -6.330 11.352 12.745 1.00 25.76 34 HIS B C 1
ATOM 1383 O O . HIS B 1 34 ? -5.860 10.786 13.778 1.00 24.06 34 HIS B O 1
ATOM 1390 N N . VAL B 1 35 ? -5.572 11.946 11.801 1.00 26.36 35 VAL B N 1
ATOM 1391 C CA . VAL B 1 35 ? -4.097 11.920 11.817 1.00 24.83 35 VAL B CA 1
ATOM 1392 C C . VAL B 1 35 ? -3.673 13.265 12.307 1.00 25.75 35 VAL B C 1
ATOM 1393 O O . VAL B 1 35 ? -4.034 14.238 11.692 1.00 27.55 35 VAL B O 1
ATOM 1397 N N . GLN B 1 36 ? -2.932 13.339 13.398 1.00 25.15 36 GLN B N 1
ATOM 1398 C CA . GLN B 1 36 ? -2.488 14.591 13.971 1.00 26.53 36 GLN B CA 1
ATOM 1399 C C . GLN B 1 36 ? -1.006 14.478 14.236 1.00 27.77 36 GLN B C 1
ATOM 1400 O O . GLN B 1 36 ? -0.462 13.388 14.400 1.00 29.03 36 GLN B O 1
ATOM 1406 N N . GLY B 1 37 ? -0.309 15.580 14.284 1.00 28.22 37 GLY B N 1
ATOM 1407 C CA . GLY B 1 37 ? 1.105 15.415 14.575 1.00 26.63 37 GLY B CA 1
ATOM 1408 C C . GLY B 1 37 ? 1.813 16.710 14.394 1.00 25.66 37 GLY B C 1
ATOM 1409 O O . GLY B 1 37 ? 1.217 17.686 13.936 1.00 22.48 37 GLY B O 1
ATOM 1410 N N . GLY B 1 38 ? 3.081 16.694 14.765 1.00 23.73 38 GLY B N 1
ATOM 1411 C CA . GLY B 1 38 ? 3.936 17.808 14.494 1.00 25.08 38 GLY B CA 1
ATOM 1412 C C . GLY B 1 38 ? 5.304 17.247 14.216 1.00 24.14 38 GLY B C 1
ATOM 1413 O O . GLY B 1 38 ? 5.698 16.252 14.861 1.00 25.97 38 GLY B O 1
ATOM 1414 N N . ILE B 1 39 ? 5.997 17.855 13.270 1.00 21.38 39 ILE B N 1
ATOM 1415 C CA . ILE B 1 39 ? 7.385 17.511 12.912 1.00 20.45 39 ILE B CA 1
ATOM 1416 C C . ILE B 1 39 ? 8.167 18.774 12.792 1.00 20.42 39 ILE B C 1
ATOM 1417 O O . ILE B 1 39 ? 7.626 19.792 12.294 1.00 19.63 39 ILE B O 1
ATOM 1422 N N . THR B 1 40 ? 9.439 18.736 13.198 1.00 19.71 40 THR B N 1
ATOM 1423 C CA . THR B 1 40 ? 10.395 19.752 12.812 1.00 21.36 40 THR B CA 1
ATOM 1424 C C . THR B 1 40 ? 11.536 19.184 11.918 1.00 20.52 40 THR B C 1
ATOM 1425 O O . THR B 1 40 ? 11.883 17.987 12.013 1.00 21.00 40 THR B O 1
ATOM 1429 N N . GLY B 1 41 ? 12.121 20.031 11.102 1.00 18.02 41 GLY B N 1
ATOM 1430 C CA . GLY B 1 41 ? 13.440 19.758 10.603 1.00 20.58 41 GLY B CA 1
ATOM 1431 C C . GLY B 1 41 ? 13.607 19.938 9.101 1.00 21.96 41 GLY B C 1
ATOM 1432 O O . GLY B 1 41 ? 14.673 19.674 8.557 1.00 22.45 41 GLY B O 1
ATOM 1433 N N . LEU B 1 42 ? 12.542 20.326 8.405 1.00 21.90 42 LEU B N 1
ATOM 1434 C CA . LEU B 1 42 ? 12.655 20.583 7.002 1.00 22.78 42 LEU B CA 1
ATOM 1435 C C . LEU B 1 42 ? 12.301 22.033 6.684 1.00 23.16 42 LEU B C 1
ATOM 1436 O O . LEU B 1 42 ? 11.385 22.609 7.314 1.00 24.61 42 LEU B O 1
ATOM 1441 N N . PRO B 1 43 ? 12.963 22.606 5.687 1.00 22.87 43 PRO B N 1
ATOM 1442 C CA . PRO B 1 43 ? 12.684 23.970 5.187 1.00 24.28 43 PRO B CA 1
ATOM 1443 C C . PRO B 1 43 ? 11.194 24.118 4.741 1.00 24.03 43 PRO B C 1
ATOM 1444 O O . PRO B 1 43 ? 10.517 23.075 4.532 1.00 25.12 43 PRO B O 1
ATOM 1448 N N . PRO B 1 44 ? 10.660 25.364 4.651 1.00 24.67 44 PRO B N 1
ATOM 1449 C CA . PRO B 1 44 ? 9.231 25.547 4.227 1.00 24.57 44 PRO B CA 1
ATOM 1450 C C . PRO B 1 44 ? 8.938 24.869 2.907 1.00 25.19 44 PRO B C 1
ATOM 1451 O O . PRO B 1 44 ? 9.776 24.872 1.998 1.00 25.91 44 P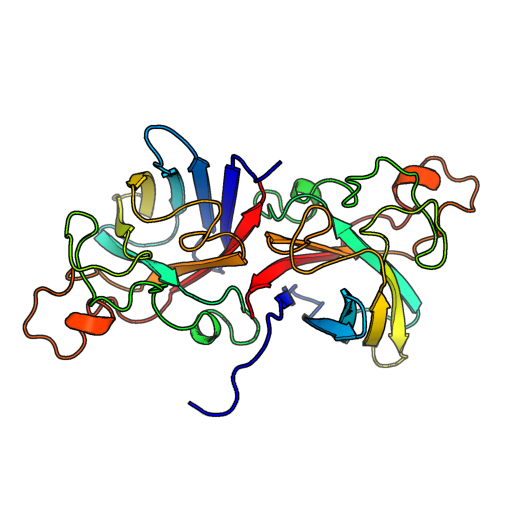RO B O 1
ATOM 1455 N N . GLY B 1 45 ? 7.780 24.227 2.808 1.00 26.30 45 GLY B N 1
ATOM 1456 C CA . GLY B 1 45 ? 7.412 23.546 1.544 1.00 26.30 45 GLY B CA 1
ATOM 1457 C C . GLY B 1 45 ? 6.604 22.302 1.795 1.00 25.26 45 GLY B C 1
ATOM 1458 O O . GLY B 1 45 ? 6.245 22.054 2.937 1.00 24.61 45 GLY B O 1
ATOM 1459 N N . GLU B 1 46 ? 6.342 21.520 0.737 1.00 25.89 46 GLU B N 1
ATOM 1460 C CA . GLU B 1 46 ? 5.489 20.322 0.805 1.00 26.86 46 GLU B CA 1
ATOM 1461 C C . GLU B 1 46 ? 6.306 19.044 0.575 1.00 25.40 46 GLU B C 1
ATOM 1462 O O . GLU B 1 46 ? 7.262 19.013 -0.265 1.00 23.10 46 GLU B O 1
ATOM 1468 N N . TYR B 1 47 ? 5.959 18.006 1.336 1.00 21.65 47 TYR B N 1
ATOM 1469 C CA . TYR B 1 47 ? 6.821 16.795 1.360 1.00 22.82 47 TYR B CA 1
ATOM 1470 C C . TYR B 1 47 ? 5.915 15.623 1.379 1.00 21.12 47 TYR B C 1
ATOM 1471 O O . TYR B 1 47 ? 4.928 15.627 2.132 1.00 20.29 47 TYR B O 1
ATOM 1480 N N . GLY B 1 48 ? 6.204 14.650 0.515 1.00 20.15 48 GLY B N 1
ATOM 1481 C CA . GLY B 1 48 ? 5.400 13.436 0.431 1.00 21.01 48 GLY B CA 1
ATOM 1482 C C . GLY B 1 48 ? 5.300 12.698 1.764 1.00 22.57 48 GLY B C 1
ATOM 1483 O O . GLY B 1 48 ? 6.298 12.537 2.467 1.00 23.72 48 GLY B O 1
ATOM 1484 N N . PHE B 1 49 ? 4.106 12.270 2.131 1.00 23.58 49 PHE B N 1
ATOM 1485 C CA . PHE B 1 49 ? 3.921 11.605 3.424 1.00 25.66 49 PHE B CA 1
ATOM 1486 C C . PHE B 1 49 ? 3.036 10.374 3.199 1.00 25.45 49 PHE B C 1
ATOM 1487 O O . PHE B 1 49 ? 1.893 10.523 2.761 1.00 25.79 49 PHE B O 1
ATOM 1495 N N . HIS B 1 50 ? 3.569 9.160 3.399 1.00 22.98 50 HIS B N 1
ATOM 1496 C CA . HIS B 1 50 ? 2.791 7.942 3.071 1.00 22.96 50 HIS B CA 1
ATOM 1497 C C . HIS B 1 50 ? 2.913 6.856 4.108 1.00 22.51 50 HIS B C 1
ATOM 1498 O O . HIS B 1 50 ? 3.901 6.795 4.794 1.00 19.11 50 HIS B O 1
ATOM 1505 N N . VAL B 1 51 ? 1.927 5.959 4.150 1.00 22.93 51 VAL B N 1
ATOM 1506 C CA . VAL B 1 51 ? 2.067 4.718 4.941 1.00 23.27 51 VAL B CA 1
ATOM 1507 C C . VAL B 1 51 ? 2.612 3.684 3.939 1.00 23.53 51 VAL B C 1
ATOM 1508 O O . VAL B 1 51 ? 1.970 3.418 2.881 1.00 22.47 51 VAL B O 1
ATOM 1512 N N . HIS B 1 52 ? 3.797 3.147 4.246 1.00 22.24 52 HIS B N 1
ATOM 1513 C CA . HIS B 1 52 ? 4.422 2.175 3.357 1.00 23.47 52 HIS B CA 1
ATOM 1514 C C . HIS B 1 52 ? 4.054 0.824 3.948 1.00 25.07 52 HIS B C 1
ATOM 1515 O O . HIS B 1 52 ? 3.583 0.762 5.084 1.00 25.46 52 HIS B O 1
ATOM 1522 N N . GLU B 1 53 ? 4.212 -0.242 3.161 1.00 25.52 53 GLU B N 1
ATOM 1523 C CA . GLU B 1 53 ? 3.646 -1.567 3.452 1.00 26.65 53 GLU B CA 1
ATOM 1524 C C . GLU B 1 53 ? 4.233 -2.326 4.644 1.00 24.48 53 GLU B C 1
ATOM 1525 O O . GLU B 1 53 ? 3.507 -3.005 5.335 1.00 22.84 53 GLU B O 1
ATOM 1531 N N . LYS B 1 54 ? 5.539 -2.190 4.875 1.00 24.48 54 LYS B N 1
ATOM 1532 C CA . LYS B 1 54 ? 6.289 -3.008 5.837 1.00 25.73 54 LYS B CA 1
ATOM 1533 C C . LYS B 1 54 ? 6.767 -2.094 6.988 1.00 25.78 54 LYS B C 1
ATOM 1534 O O . LYS B 1 54 ? 7.167 -0.941 6.719 1.00 24.58 54 LYS B O 1
ATOM 1540 N N . GLY B 1 55 ? 6.742 -2.591 8.242 1.00 25.44 55 GLY B N 1
ATOM 1541 C CA . GLY B 1 55 ? 7.351 -1.872 9.383 1.00 25.50 55 GLY B CA 1
ATOM 1542 C C . GLY B 1 55 ? 8.668 -2.515 9.728 1.00 26.95 55 GLY B C 1
ATOM 1543 O O . GLY B 1 55 ? 8.892 -2.905 10.871 1.00 28.32 55 GLY B O 1
ATOM 1544 N N . ASP B 1 56 ? 9.496 -2.698 8.698 1.00 27.22 56 ASP B N 1
ATOM 1545 C CA . ASP B 1 56 ? 10.819 -3.295 8.759 1.00 27.04 56 ASP B CA 1
ATOM 1546 C C . ASP B 1 56 ? 11.850 -2.211 8.529 1.00 27.58 56 ASP B C 1
ATOM 1547 O O . ASP B 1 56 ? 12.037 -1.693 7.383 1.00 28.95 56 ASP B O 1
ATOM 1552 N N . LEU B 1 57 ? 12.523 -1.856 9.617 1.00 27.10 57 LEU B N 1
ATOM 1553 C CA . LEU B 1 57 ? 13.526 -0.818 9.621 1.00 27.17 57 LEU B CA 1
ATOM 1554 C C . LEU B 1 57 ? 14.924 -1.391 9.581 1.00 26.47 57 LEU B C 1
ATOM 1555 O O . LEU B 1 57 ? 15.842 -0.657 9.705 1.00 26.60 57 LEU B O 1
ATOM 1560 N N . SER B 1 58 ? 15.086 -2.689 9.350 1.00 27.58 58 SER B N 1
ATOM 1561 C CA . SER B 1 58 ? 16.424 -3.312 9.377 1.00 29.42 58 SER B CA 1
ATOM 1562 C C . SER B 1 58 ? 17.336 -2.814 8.221 1.00 29.72 58 SER B C 1
ATOM 1563 O O . SER B 1 58 ? 18.539 -2.721 8.365 1.00 28.86 58 SER B O 1
ATOM 1566 N N . GLY B 1 59 ? 16.744 -2.436 7.098 1.00 31.11 59 GLY B N 1
ATOM 1567 C CA . GLY B 1 59 ? 17.530 -1.754 6.071 1.00 32.11 59 GLY B CA 1
ATOM 1568 C C . GLY B 1 59 ? 17.264 -0.268 6.036 1.00 32.20 59 GLY B C 1
ATOM 1569 O O . GLY B 1 59 ? 17.382 0.358 4.963 1.00 32.87 59 GLY B O 1
ATOM 1570 N N . GLY B 1 60 ? 16.882 0.309 7.178 1.00 31.92 60 GLY B N 1
ATOM 1571 C CA . GLY B 1 60 ? 16.520 1.766 7.229 1.00 29.92 60 GLY B CA 1
ATOM 1572 C C . GLY B 1 60 ? 15.199 2.017 6.534 1.00 29.33 60 GLY B C 1
ATOM 1573 O O . GLY B 1 60 ? 14.383 1.118 6.464 1.00 27.93 60 GLY B O 1
ATOM 1574 N N . CYS B 1 61 ? 14.957 3.232 6.017 1.00 29.52 61 CYS B N 1
ATOM 1575 C CA . CYS B 1 61 ? 13.661 3.529 5.405 1.00 29.92 61 CYS B CA 1
ATOM 1576 C C . CYS B 1 61 ? 13.304 2.728 4.149 1.00 29.19 61 CYS B C 1
ATOM 1577 O O . CYS B 1 61 ? 12.120 2.578 3.806 1.00 25.92 61 CYS B O 1
ATOM 1580 N N . LEU B 1 62 ? 14.341 2.274 3.437 1.00 29.57 62 LEU B N 1
ATOM 1581 C CA . LEU B 1 62 ? 14.187 1.478 2.215 1.00 30.39 62 LEU B CA 1
ATOM 1582 C C . LEU B 1 62 ? 13.455 0.108 2.397 1.00 29.06 62 LEU B C 1
ATOM 1583 O O . LEU B 1 62 ? 12.658 -0.285 1.526 1.00 28.14 62 LEU B O 1
ATOM 1588 N N . SER B 1 63 ? 13.716 -0.606 3.505 1.00 26.91 63 SER B N 1
ATOM 1589 C CA . SER B 1 63 ? 13.002 -1.889 3.775 1.00 25.83 63 SER B CA 1
ATOM 1590 C C . SER B 1 63 ? 11.514 -1.754 4.169 1.00 26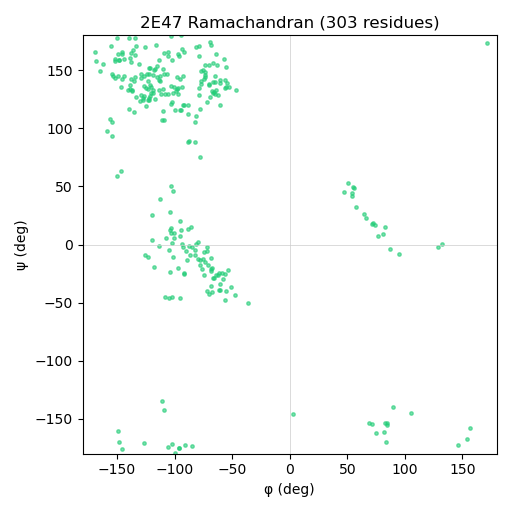.56 63 SER B C 1
ATOM 1591 O O . SER B 1 63 ? 10.839 -2.773 4.402 1.00 27.80 63 SER B O 1
ATOM 1594 N N . THR B 1 64 ? 10.999 -0.525 4.288 1.00 24.15 64 THR B N 1
ATOM 1595 C CA . THR B 1 64 ? 9.577 -0.347 4.493 1.00 24.69 64 THR B CA 1
ATOM 1596 C C . THR B 1 64 ? 8.704 -0.660 3.228 1.00 24.85 64 THR B C 1
ATOM 1597 O O . THR B 1 64 ? 7.440 -0.760 3.313 1.00 24.24 64 THR B O 1
ATOM 1601 N N . GLY B 1 65 ? 9.363 -0.929 2.098 1.00 22.79 65 GLY B N 1
ATOM 1602 C CA . GLY B 1 65 ? 8.621 -1.390 0.924 1.00 21.38 65 GLY B CA 1
ATOM 1603 C C . GLY B 1 65 ? 8.043 -0.184 0.209 1.00 21.75 65 GLY B C 1
ATOM 1604 O O . GLY B 1 65 ? 8.601 0.939 0.278 1.00 21.98 65 GLY B O 1
ATOM 1605 N N . SER B 1 66 ? 6.955 -0.388 -0.509 1.00 21.80 66 SER B N 1
ATOM 1606 C CA . SER B 1 66 ? 6.353 0.678 -1.285 1.00 24.52 66 SER B CA 1
ATOM 1607 C C . SER B 1 66 ? 5.088 1.144 -0.583 1.00 23.55 66 SER B C 1
ATOM 1608 O O . SER B 1 66 ? 4.795 0.704 0.542 1.00 23.33 66 SER B O 1
ATOM 1611 N N . HIS B 1 67 ? 4.334 2.039 -1.212 1.00 23.31 67 HIS B N 1
ATOM 1612 C CA . HIS B 1 67 ? 3.130 2.571 -0.588 1.00 24.22 67 HIS B CA 1
ATOM 1613 C C . HIS B 1 67 ? 2.175 1.419 -0.202 1.00 24.47 67 HIS B C 1
ATOM 1614 O O . HIS B 1 67 ? 1.995 0.525 -0.989 1.00 25.33 67 HIS B O 1
ATOM 1621 N N . PHE B 1 68 ? 1.487 1.490 0.954 1.00 25.86 68 PHE B N 1
ATOM 1622 C CA . PHE B 1 68 ? 0.601 0.427 1.344 1.00 25.40 68 PHE B CA 1
ATOM 1623 C C . PHE B 1 68 ? -0.606 0.440 0.377 1.00 27.58 68 PHE B C 1
ATOM 1624 O O . PHE B 1 68 ? -1.271 1.489 0.161 1.00 26.81 68 PHE B O 1
ATOM 1632 N N . ASN B 1 69 ? -0.874 -0.733 -0.215 1.00 27.96 69 ASN B N 1
ATOM 1633 C CA . ASN B 1 69 ? -1.716 -0.798 -1.420 1.00 29.09 69 ASN B CA 1
ATOM 1634 C C . ASN B 1 69 ? -2.486 -2.113 -1.537 1.00 29.14 69 ASN B C 1
ATOM 1635 O O . ASN B 1 69 ? -2.318 -2.822 -2.527 1.00 29.59 69 ASN B O 1
ATOM 1640 N N . PRO B 1 70 ? -3.320 -2.431 -0.542 1.00 29.60 70 PRO B N 1
ATOM 1641 C CA . PRO B 1 70 ? -3.991 -3.707 -0.548 1.00 30.34 70 PRO B CA 1
ATOM 1642 C C . PRO B 1 70 ? -5.041 -3.865 -1.649 1.00 33.58 70 PRO B C 1
ATOM 1643 O O . PRO B 1 70 ? -5.408 -5.031 -1.994 1.00 31.96 70 PRO B O 1
ATOM 1647 N N . GLU B 1 71 ? -5.551 -2.726 -2.145 1.00 34.69 71 GLU B N 1
ATOM 1648 C CA . GLU B 1 71 ? -6.579 -2.728 -3.160 1.00 37.74 71 GLU B CA 1
ATOM 1649 C C . GLU B 1 71 ? -6.025 -2.782 -4.524 1.00 38.56 71 GLU B C 1
ATOM 1650 O O . GLU B 1 71 ? -6.790 -2.813 -5.456 1.00 39.92 71 GLU B O 1
ATOM 1656 N N . HIS B 1 72 ? -4.701 -2.798 -4.649 1.00 39.99 72 HIS B N 1
ATOM 1657 C CA . HIS B 1 72 ? -3.986 -2.789 -5.956 1.00 41.12 72 HIS B CA 1
ATOM 1658 C C . HIS B 1 72 ? -4.447 -1.687 -6.945 1.00 40.94 72 HIS B C 1
ATOM 1659 O O . HIS B 1 72 ? -4.752 -1.958 -8.115 1.00 40.34 72 HIS B O 1
ATOM 1666 N N . LYS B 1 73 ? -4.445 -0.438 -6.454 1.00 39.13 73 LYS B N 1
ATOM 1667 C CA . LYS B 1 73 ? -4.843 0.712 -7.240 1.00 37.25 73 LYS B CA 1
ATOM 1668 C C . LYS B 1 73 ? -3.566 1.408 -7.642 1.00 36.47 73 LYS B C 1
ATOM 1669 O O . LYS B 1 73 ? -2.492 0.933 -7.300 1.00 36.48 73 LYS B O 1
ATOM 1675 N N . ASP B 1 74 ? -3.680 2.503 -8.389 1.00 34.87 74 ASP B N 1
ATOM 1676 C CA . ASP B 1 74 ? -2.542 3.360 -8.732 1.00 34.50 74 ASP B CA 1
ATOM 1677 C C . ASP B 1 74 ? -2.325 4.508 -7.729 1.00 30.90 74 ASP B C 1
ATOM 1678 O O . ASP B 1 74 ? -3.174 4.837 -6.968 1.00 30.34 74 ASP B O 1
ATOM 1683 N N . HIS B 1 75 ? -1.187 5.136 -7.798 1.00 30.88 75 HIS B N 1
ATOM 1684 C CA . HIS B 1 75 ? -0.913 6.289 -6.945 1.00 31.20 75 HIS B CA 1
ATOM 1685 C C . HIS B 1 75 ? -1.811 7.483 -7.218 1.00 30.87 75 HIS B C 1
ATOM 1686 O O . HIS B 1 75 ? -1.947 7.900 -8.372 1.00 31.64 75 HIS B O 1
ATOM 1693 N N . GLY B 1 76 ? -2.428 8.040 -6.180 1.00 29.72 76 GLY B N 1
ATOM 1694 C CA . GLY B 1 76 ? -3.187 9.270 -6.400 1.00 29.42 76 GLY B CA 1
ATOM 1695 C C . GLY B 1 76 ? -3.234 10.212 -5.209 1.00 29.30 76 GLY B C 1
ATOM 1696 O O . GLY B 1 76 ? -2.407 10.104 -4.311 1.00 28.99 76 GLY B O 1
ATOM 1697 N N . HIS B 1 77 ? -4.223 11.114 -5.213 1.00 26.94 77 HIS B N 1
ATOM 1698 C CA . HIS B 1 77 ? -4.386 12.115 -4.198 1.00 26.48 77 HIS B CA 1
ATOM 1699 C C . HIS B 1 77 ? -5.336 11.542 -3.117 1.00 26.27 77 HIS B C 1
ATOM 1700 O O . HIS B 1 77 ? -6.263 10.818 -3.451 1.00 24.61 77 HIS B O 1
ATOM 1707 N N . PRO B 1 78 ? -5.123 11.869 -1.827 1.00 26.19 78 PRO B N 1
ATOM 1708 C CA . PRO B 1 78 ? -6.077 11.193 -0.913 1.00 27.96 78 PRO B CA 1
ATOM 1709 C C . PRO B 1 78 ? -7.588 11.369 -1.231 1.00 29.89 78 PRO B C 1
ATOM 1710 O O . PRO B 1 78 ? -8.385 10.537 -0.778 1.00 30.18 78 PRO B O 1
ATOM 1714 N N . ASN B 1 79 ? -7.989 12.416 -1.980 1.00 30.99 79 ASN B N 1
ATOM 1715 C CA . ASN B 1 79 ? -9.397 12.599 -2.315 1.00 32.63 79 ASN B CA 1
ATOM 1716 C C . ASN B 1 79 ? -9.847 11.752 -3.512 1.00 34.94 79 ASN B C 1
ATOM 1717 O O . ASN B 1 79 ? -11.049 11.681 -3.807 1.00 36.76 79 ASN B O 1
ATOM 1722 N N . ASP B 1 80 ? -8.904 11.112 -4.209 1.00 35.03 80 ASP B N 1
ATOM 1723 C CA . ASP B 1 80 ? -9.248 10.259 -5.337 1.00 34.40 80 ASP B CA 1
ATOM 1724 C C . ASP B 1 80 ? -9.801 8.878 -4.964 1.00 35.01 80 ASP B C 1
ATOM 1725 O O . ASP B 1 80 ? -9.415 8.254 -3.953 1.00 34.42 80 ASP B O 1
ATOM 1730 N N . VAL B 1 81 ? -10.675 8.363 -5.823 1.00 33.94 81 VAL B N 1
ATOM 1731 C CA . VAL B 1 81 ? -11.072 6.960 -5.720 1.00 34.25 81 VAL B CA 1
ATOM 1732 C C . VAL B 1 81 ? -9.869 6.045 -6.124 1.00 33.75 81 VAL B C 1
ATOM 1733 O O . VAL B 1 81 ? -9.567 5.028 -5.476 1.00 33.46 81 VAL B O 1
ATOM 1737 N N . ASN B 1 82 ? -9.170 6.408 -7.185 1.00 31.59 82 ASN B N 1
ATOM 1738 C CA . ASN B 1 82 ? -8.033 5.588 -7.585 1.00 31.88 82 ASN B CA 1
ATOM 1739 C C . ASN B 1 82 ? -6.722 6.024 -6.866 1.00 31.47 82 ASN B C 1
ATOM 1740 O O . ASN B 1 82 ? -5.999 6.858 -7.388 1.00 31.13 82 ASN B O 1
ATOM 1745 N N . ARG B 1 83 ? -6.442 5.475 -5.679 1.00 30.29 83 ARG B N 1
ATOM 1746 C CA . ARG B 1 83 ? -5.218 5.819 -4.868 1.00 29.13 83 ARG B CA 1
ATOM 1747 C C . ARG B 1 83 ? -4.783 4.572 -4.053 1.00 26.25 83 ARG B C 1
ATOM 1748 O O . ARG B 1 83 ? -5.568 3.662 -3.885 1.00 25.57 83 ARG B O 1
ATOM 1756 N N . HIS B 1 84 ? -3.554 4.566 -3.532 1.00 24.64 84 HIS B N 1
ATOM 1757 C CA . HIS B 1 84 ? -3.126 3.573 -2.550 1.00 23.26 84 HIS B CA 1
ATOM 1758 C C . HIS B 1 84 ? -3.776 3.885 -1.192 1.00 25.36 84 HIS B C 1
ATOM 1759 O O . HIS B 1 84 ? -3.980 5.072 -0.806 1.00 25.89 84 HIS B O 1
ATOM 1766 N N . VAL B 1 85 ? -4.093 2.857 -0.428 1.00 25.05 85 VAL B N 1
ATOM 1767 C CA . VAL B 1 85 ? -4.518 3.130 0.933 1.00 25.27 85 VAL B CA 1
ATOM 1768 C C . VAL B 1 85 ? -3.519 4.052 1.680 1.00 25.73 85 VAL B C 1
ATOM 1769 O O . VAL B 1 85 ? -3.908 4.936 2.473 1.00 25.89 85 VAL B O 1
ATOM 1773 N N . GLY B 1 86 ? -2.245 3.901 1.435 1.00 24.41 86 GLY B N 1
ATOM 1774 C CA . GLY B 1 86 ? -1.339 4.724 2.249 1.00 26.48 86 GLY B CA 1
ATOM 1775 C C . GLY B 1 86 ? -1.020 6.108 1.684 1.00 26.27 86 GLY B C 1
ATOM 1776 O O . GLY B 1 86 ? -0.088 6.745 2.118 1.00 25.18 86 GLY B O 1
ATOM 1777 N N . ASP B 1 87 ? -1.762 6.574 0.670 1.00 27.24 87 ASP B N 1
ATOM 1778 C CA . ASP B 1 87 ? -1.490 7.912 0.110 1.00 26.12 87 ASP B CA 1
ATOM 1779 C C . ASP B 1 87 ? -2.156 8.939 0.980 1.00 26.20 87 ASP B C 1
ATOM 1780 O O . ASP B 1 87 ? -3.372 9.063 0.919 1.00 28.12 87 ASP B O 1
ATOM 1785 N N . LEU B 1 88 ? -1.390 9.657 1.789 1.00 25.58 88 LEU B N 1
ATOM 1786 C CA . LEU B 1 88 ? -1.957 10.722 2.655 1.00 26.01 88 LEU B CA 1
ATOM 1787 C C . LEU B 1 8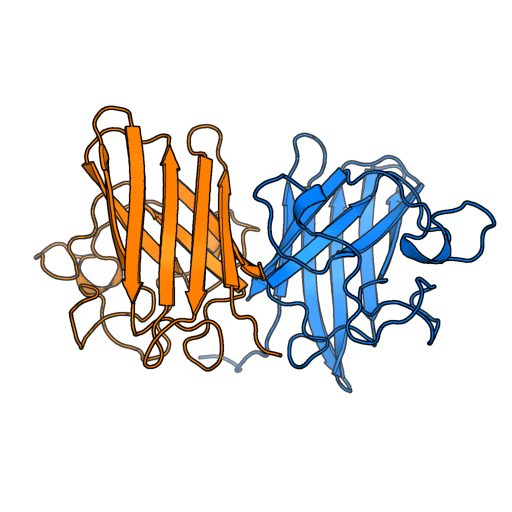8 ? -1.573 12.116 2.124 1.00 25.73 88 LEU B C 1
ATOM 1788 O O . LEU B 1 88 ? -1.769 13.131 2.805 1.00 26.13 88 LEU B O 1
ATOM 1793 N N . GLY B 1 89 ? -0.916 12.154 0.956 1.00 25.82 89 GLY B N 1
ATOM 1794 C CA . GLY B 1 89 ? -0.681 13.433 0.285 1.00 24.08 89 GLY B CA 1
ATOM 1795 C C . GLY B 1 89 ? 0.632 13.979 0.788 1.00 25.60 89 GLY B C 1
ATOM 1796 O O . GLY B 1 89 ? 1.597 13.204 0.933 1.00 25.11 89 GLY B O 1
ATOM 1797 N N . ASN B 1 90 ? 0.670 15.295 1.024 1.00 24.01 90 ASN B N 1
ATOM 1798 C CA . ASN B 1 90 ? 1.884 15.987 1.413 1.00 23.15 90 ASN B CA 1
ATOM 1799 C C . ASN B 1 90 ? 1.649 16.551 2.779 1.00 22.70 90 ASN B C 1
ATOM 1800 O O . ASN B 1 90 ? 0.532 16.929 3.078 1.00 22.80 90 ASN B O 1
ATOM 1805 N N . VAL B 1 91 ? 2.724 16.697 3.559 1.00 21.91 91 VAL B N 1
ATOM 1806 C CA . VAL B 1 91 ? 2.699 17.600 4.693 1.00 21.59 91 VAL B CA 1
ATOM 1807 C C . VAL B 1 91 ? 3.430 18.922 4.354 1.00 22.92 91 VAL B C 1
ATOM 1808 O O . VAL B 1 91 ? 4.238 18.962 3.438 1.00 23.13 91 VAL B O 1
ATOM 1812 N N . VAL B 1 92 ? 3.118 19.975 5.108 1.00 21.99 92 VAL B N 1
ATOM 1813 C CA . VAL B 1 92 ? 3.573 21.329 4.846 1.00 23.42 92 VAL B CA 1
ATOM 1814 C C . VAL B 1 92 ? 4.445 21.798 6.000 1.00 22.18 92 VAL B C 1
ATOM 1815 O O . VAL B 1 92 ? 4.037 21.698 7.168 1.00 23.14 92 VAL B O 1
ATOM 1819 N N . PHE B 1 93 ? 5.654 22.237 5.699 1.00 22.14 93 PHE B N 1
ATOM 1820 C CA . PHE B 1 93 ? 6.500 22.844 6.732 1.00 22.53 93 PHE B CA 1
ATOM 1821 C C . PHE B 1 93 ? 6.450 24.352 6.569 1.00 23.91 93 PHE B C 1
ATOM 1822 O O . PHE B 1 93 ? 6.651 24.857 5.497 1.00 24.67 93 PHE B O 1
ATOM 1830 N N . ASP B 1 94 ? 6.199 25.036 7.665 1.00 26.64 94 ASP B N 1
ATOM 1831 C CA . ASP B 1 94 ? 6.058 26.487 7.675 1.00 28.03 94 ASP B CA 1
ATOM 1832 C C . ASP B 1 94 ? 7.439 27.106 7.798 1.00 27.61 94 ASP B C 1
ATOM 1833 O O . ASP B 1 94 ? 8.473 26.390 7.789 1.00 25.27 94 ASP B O 1
ATOM 1838 N N . GLU B 1 95 ? 7.482 28.425 7.965 1.00 27.63 95 GLU B N 1
ATOM 1839 C CA . GLU B 1 95 ? 8.739 29.135 7.821 1.00 27.35 95 GLU B CA 1
ATOM 1840 C C . GLU B 1 95 ? 9.699 28.914 8.994 1.00 26.48 95 GLU B C 1
ATOM 1841 O O . GLU B 1 95 ? 10.889 29.235 8.881 1.00 26.39 95 GLU B O 1
ATOM 1847 N N . ASN B 1 96 ? 9.187 28.390 10.099 1.00 23.59 96 ASN B N 1
ATOM 1848 C CA . ASN B 1 96 ? 9.996 28.038 11.258 1.00 23.94 96 ASN B CA 1
ATOM 1849 C C . ASN B 1 96 ? 10.379 26.529 11.226 1.00 23.71 96 ASN B C 1
ATOM 1850 O O . ASN B 1 96 ? 10.729 25.979 12.275 1.00 23.39 96 ASN B O 1
ATOM 1855 N N . HIS B 1 97 ? 10.308 25.919 10.015 1.00 24.22 97 HIS B N 1
ATOM 1856 C CA . HIS B 1 97 ? 10.620 24.502 9.729 1.00 23.20 97 HIS B CA 1
ATOM 1857 C C . HIS B 1 97 ? 9.834 23.548 10.633 1.00 22.36 97 HIS B C 1
ATOM 1858 O O . HIS B 1 97 ? 10.367 22.588 11.196 1.00 20.73 97 HIS B O 1
ATOM 1865 N N . TYR B 1 98 ? 8.571 23.869 10.828 1.00 21.73 98 TYR B N 1
ATOM 1866 C CA . TYR B 1 98 ? 7.693 23.113 11.644 1.00 21.90 98 TYR B CA 1
ATOM 1867 C C . TYR B 1 98 ? 6.505 22.705 10.767 1.00 22.34 98 TYR B C 1
ATOM 1868 O O . TYR B 1 98 ? 6.029 23.512 9.928 1.00 21.32 98 TYR B O 1
ATOM 1877 N N . SER B 1 99 ? 6.033 21.474 10.953 1.00 21.17 99 SER B N 1
ATOM 1878 C CA . SER B 1 99 ? 4.835 20.994 10.240 1.00 22.06 99 SER B CA 1
ATOM 1879 C C . SER B 1 99 ? 3.796 20.542 11.272 1.00 23.08 99 SER B C 1
ATOM 1880 O O . SER B 1 99 ? 4.074 19.653 12.084 1.00 21.13 99 SER B O 1
ATOM 1883 N N . ARG B 1 100 ? 2.587 21.107 11.201 1.00 23.29 100 ARG B N 1
ATOM 1884 C CA . ARG B 1 100 ? 1.472 20.531 11.927 1.00 24.60 100 ARG B CA 1
ATOM 1885 C C . ARG B 1 100 ? 0.680 19.661 10.997 1.00 25.05 100 ARG B C 1
ATOM 1886 O O . ARG B 1 100 ? 0.342 20.055 9.875 1.00 23.78 100 ARG B O 1
ATOM 1894 N N . ILE B 1 101 ? 0.323 18.475 11.455 1.00 25.62 101 ILE B N 1
ATOM 1895 C CA . ILE B 1 101 ? -0.546 17.623 10.648 1.00 25.10 101 ILE B CA 1
ATOM 1896 C C . ILE B 1 101 ? -1.876 17.574 11.344 1.00 26.00 101 ILE B C 1
ATOM 1897 O O . ILE B 1 101 ? -1.953 17.392 12.569 1.00 24.69 101 ILE B O 1
ATOM 1902 N N . ASP B 1 102 ? -2.956 17.737 10.592 1.00 29.05 102 ASP B N 1
ATOM 1903 C CA . ASP B 1 102 ? -4.268 17.530 11.190 1.00 31.83 102 ASP B CA 1
ATOM 1904 C C . ASP B 1 102 ? -5.159 17.163 10.050 1.00 33.00 102 ASP B C 1
ATOM 1905 O O . ASP B 1 102 ? -5.695 18.033 9.384 1.00 34.51 102 ASP B O 1
ATOM 1910 N N . LEU B 1 103 ? -5.331 15.878 9.785 1.00 33.69 103 LEU B N 1
ATOM 1911 C CA . LEU B 1 103 ? -6.184 15.513 8.652 1.00 33.75 103 LEU B CA 1
ATOM 1912 C C . LEU B 1 103 ? -7.066 14.364 8.979 1.00 33.77 103 LEU B C 1
ATOM 1913 O O . LEU B 1 103 ? -6.851 13.684 9.980 1.00 34.70 103 LEU B O 1
ATOM 1918 N N . VAL B 1 104 ? -8.081 14.153 8.156 1.00 34.38 104 VAL B N 1
ATOM 1919 C CA . VAL B 1 104 ? -8.969 13.021 8.333 1.00 34.90 104 VAL B CA 1
ATOM 1920 C C . VAL B 1 104 ? -8.999 12.117 7.111 1.00 35.48 104 VAL B C 1
ATOM 1921 O O . VAL B 1 104 ? -9.191 12.566 5.981 1.00 34.01 104 VAL B O 1
ATOM 1925 N N . ASP B 1 105 ? -8.779 10.830 7.337 1.00 37.27 105 ASP B N 1
ATOM 1926 C CA . ASP B 1 105 ? -8.750 9.886 6.209 1.00 39.37 105 ASP B CA 1
ATOM 1927 C C . ASP B 1 105 ? -9.729 8.714 6.326 1.00 39.19 105 ASP B C 1
ATOM 1928 O O . ASP B 1 105 ? -10.012 8.217 7.411 1.00 40.20 105 ASP B O 1
ATOM 1933 N N . ASP B 1 106 ? -10.248 8.257 5.202 1.00 39.74 106 ASP B N 1
ATOM 1934 C CA . ASP B 1 106 ? -11.305 7.230 5.255 1.00 40.04 106 ASP B CA 1
ATOM 1935 C C . ASP B 1 106 ? -10.888 5.966 4.540 1.00 38.39 106 ASP B C 1
ATOM 1936 O O . ASP B 1 106 ? -11.692 5.062 4.416 1.00 36.92 106 ASP B O 1
ATOM 1941 N N . GLN B 1 107 ? -9.643 5.909 4.054 1.00 36.89 107 GLN B N 1
ATOM 1942 C CA . GLN B 1 107 ? -9.090 4.650 3.508 1.00 35.57 107 GLN B CA 1
ATOM 1943 C C . GLN B 1 107 ? -8.266 3.876 4.579 1.00 34.14 107 GLN B C 1
ATOM 1944 O O . GLN B 1 107 ? -8.368 2.664 4.678 1.00 33.99 107 GLN B O 1
ATOM 1950 N N . ILE B 1 108 ? -7.399 4.562 5.318 1.00 31.44 108 ILE B N 1
ATOM 1951 C CA . ILE B 1 108 ? -6.583 3.881 6.286 1.00 30.12 108 ILE B CA 1
ATOM 1952 C C . ILE B 1 108 ? -7.467 3.471 7.505 1.00 30.91 108 ILE B C 1
ATOM 1953 O O . ILE B 1 108 ? -8.456 4.140 7.864 1.00 28.75 108 ILE B O 1
ATOM 1958 N N . SER B 1 109 ? -7.118 2.360 8.145 1.00 31.28 109 SER B N 1
ATOM 1959 C CA . SER B 1 109 ? -7.850 1.961 9.360 1.00 30.92 109 SER B CA 1
ATOM 1960 C C . SER B 1 109 ? -6.829 1.528 10.388 1.00 31.51 109 SER B C 1
ATOM 1961 O O . SER B 1 109 ? -5.649 1.376 10.043 1.00 32.09 109 SER B O 1
ATOM 1964 N N . LEU B 1 110 ? -7.265 1.382 11.639 1.00 32.14 110 LEU B N 1
ATOM 1965 C CA . LEU B 1 110 ? -6.446 0.840 12.689 1.00 33.50 110 LEU B CA 1
ATOM 1966 C C . LEU B 1 110 ? -6.604 -0.689 12.864 1.00 35.77 110 LEU B C 1
ATOM 1967 O O . LEU B 1 110 ? -5.884 -1.309 13.692 1.00 36.62 110 LEU B O 1
ATOM 1972 N N . SER B 1 111 ? -7.498 -1.288 12.061 1.00 36.47 111 SER B N 1
ATOM 1973 C CA . SER B 1 111 ? -7.715 -2.742 12.044 1.00 38.64 111 SER B CA 1
ATOM 1974 C C . SER B 1 111 ? -8.278 -3.187 10.702 1.00 38.54 111 SER B C 1
ATOM 1975 O O . SER B 1 111 ? -8.621 -2.362 9.866 1.00 38.53 111 SER B O 1
ATOM 1978 N N . GLY B 1 112 ? -8.348 -4.499 10.493 1.00 39.80 112 GLY B N 1
ATOM 1979 C CA . GLY B 1 112 ? -8.849 -5.084 9.246 1.00 38.72 112 GLY B CA 1
ATOM 1980 C C . GLY B 1 112 ? -7.876 -4.994 8.085 1.00 38.87 112 GLY B C 1
ATOM 1981 O O . GLY B 1 112 ? -6.674 -4.771 8.273 1.00 39.44 112 GLY B O 1
ATOM 1982 N N . PRO B 1 113 ? -8.389 -5.162 6.856 1.00 37.82 113 PRO B N 1
ATOM 1983 C CA . PRO B 1 113 ? -7.524 -5.218 5.688 1.00 36.54 113 PRO B CA 1
ATOM 1984 C C . PRO B 1 113 ? -6.823 -3.876 5.384 1.00 34.91 113 PRO B C 1
ATOM 1985 O O . PRO B 1 113 ? -5.790 -3.851 4.690 1.00 35.15 113 PRO B O 1
ATOM 1989 N N . HIS B 1 114 ? -7.374 -2.788 5.904 1.00 32.93 114 HIS B N 1
ATOM 1990 C CA . HIS B 1 114 ? -6.812 -1.468 5.660 1.00 30.73 114 HIS B CA 1
ATOM 1991 C C . HIS B 1 114 ? -6.048 -1.016 6.889 1.00 28.89 114 HIS B C 1
ATOM 1992 O O . HIS B 1 114 ? -5.760 0.165 7.045 1.00 27.56 114 HIS B O 1
ATOM 1999 N N . GLY B 1 115 ? -5.775 -1.970 7.787 1.00 27.31 115 GLY B N 1
ATOM 2000 C CA . GLY B 1 115 ? -5.066 -1.678 9.007 1.00 25.40 115 GLY B CA 1
ATOM 2001 C C . GLY B 1 115 ? -3.620 -1.260 8.769 1.00 25.23 115 GLY B C 1
ATOM 2002 O O . GLY B 1 115 ? -2.909 -1.835 7.915 1.00 24.44 115 GLY B O 1
ATOM 2003 N N . ILE B 1 116 ? -3.172 -0.272 9.533 1.00 24.82 116 ILE B N 1
ATOM 2004 C CA . ILE B 1 116 ? -1.840 0.273 9.342 1.00 26.58 116 ILE B CA 1
ATOM 2005 C C . ILE B 1 116 ? -0.884 0.004 10.517 1.00 26.34 116 ILE B C 1
ATOM 2006 O O . ILE B 1 116 ? 0.285 0.407 10.483 1.00 24.27 116 ILE B O 1
ATOM 2011 N N . ILE B 1 117 ? -1.394 -0.654 11.555 1.00 24.90 117 ILE B N 1
ATOM 2012 C CA . ILE B 1 117 ? -0.584 -0.910 12.710 1.00 25.20 117 ILE B CA 1
ATOM 2013 C C . ILE B 1 117 ? 0.532 -1.871 12.299 1.00 23.52 117 ILE B C 1
ATOM 2014 O O . ILE B 1 117 ? 0.276 -2.840 11.639 1.00 22.79 117 ILE B O 1
ATOM 2019 N N . GLY B 1 118 ? 1.778 -1.578 12.639 1.00 21.77 118 GLY B N 1
ATOM 2020 C CA . GLY B 1 118 ? 2.818 -2.483 12.189 1.00 22.09 118 GLY B CA 1
ATOM 2021 C C . GLY B 1 118 ? 3.467 -2.069 10.922 1.00 21.38 118 GLY B C 1
ATOM 2022 O O . GLY B 1 118 ? 4.506 -2.610 10.545 1.00 23.58 118 GLY B O 1
ATOM 2023 N N . ARG B 1 119 ? 2.908 -1.050 10.293 1.00 22.00 119 ARG B N 1
ATOM 2024 C CA . ARG B 1 119 ? 3.398 -0.553 9.055 1.00 22.61 119 ARG B CA 1
ATOM 2025 C C . ARG B 1 119 ? 4.253 0.706 9.301 1.00 23.82 119 ARG B C 1
ATOM 2026 O O . ARG B 1 119 ? 4.453 1.119 10.437 1.00 26.30 119 ARG B O 1
ATOM 2034 N N . ALA B 1 120 ? 4.780 1.320 8.264 1.00 23.82 120 ALA B N 1
ATOM 2035 C CA . ALA B 1 120 ? 5.647 2.463 8.462 1.00 22.79 120 ALA B CA 1
ATOM 2036 C C . ALA B 1 120 ? 5.030 3.734 7.870 1.00 22.71 120 ALA B C 1
ATOM 2037 O O . ALA B 1 120 ? 4.337 3.683 6.859 1.00 24.15 120 ALA B O 1
ATOM 2039 N N . VAL B 1 121 ? 5.242 4.859 8.536 1.00 21.39 121 VAL B N 1
ATOM 2040 C CA . VAL B 1 121 ? 5.007 6.172 7.976 1.00 23.21 121 VAL B CA 1
ATOM 2041 C C . VAL B 1 121 ? 6.389 6.593 7.389 1.00 22.83 121 VAL B C 1
ATOM 2042 O O . VAL B 1 121 ? 7.403 6.373 8.062 1.00 22.56 121 VAL B O 1
ATOM 2046 N N . VAL B 1 122 ? 6.433 7.153 6.169 1.00 21.45 122 VAL B N 1
ATOM 2047 C CA . VAL B 1 122 ? 7.695 7.631 5.559 1.00 19.27 122 VAL B CA 1
ATOM 2048 C C . VAL B 1 122 ? 7.474 9.023 5.090 1.00 18.50 122 VAL B C 1
ATOM 2049 O O . VAL B 1 122 ? 6.474 9.336 4.446 1.00 17.83 122 VAL B O 1
ATOM 2053 N N . LEU B 1 123 ? 8.375 9.895 5.497 1.00 19.47 123 LEU B N 1
ATOM 2054 C CA . LEU B 1 123 ? 8.407 11.293 5.099 1.00 20.48 123 LEU B CA 1
ATOM 2055 C C . LEU B 1 123 ? 9.449 11.404 3.966 1.00 21.13 123 LEU B C 1
ATOM 2056 O O . LEU B 1 123 ? 10.578 10.866 4.076 1.00 18.20 123 LEU B O 1
ATOM 2061 N N . HIS B 1 124 ? 9.062 12.083 2.885 1.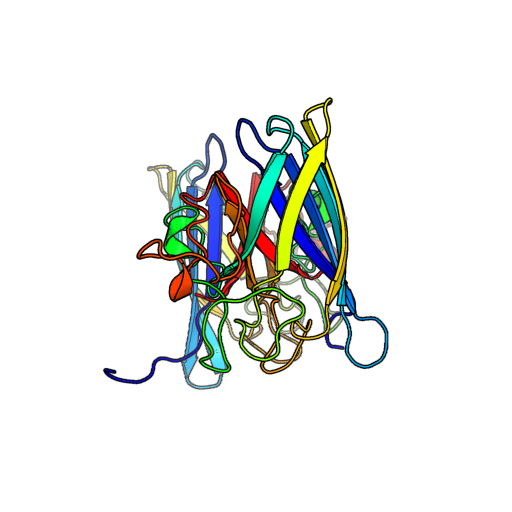00 22.38 124 HIS B N 1
ATOM 2062 C CA . HIS B 1 124 ? 9.859 12.048 1.643 1.00 23.14 124 HIS B CA 1
ATOM 2063 C C . HIS B 1 124 ? 10.620 13.339 1.399 1.00 24.19 124 HIS B C 1
ATOM 2064 O O . HIS B 1 124 ? 10.354 14.357 2.033 1.00 25.00 124 HIS B O 1
ATOM 2071 N N . GLU B 1 125 ? 11.585 13.319 0.494 1.00 26.03 125 GLU B N 1
ATOM 2072 C CA . GLU B 1 125 ? 12.469 14.474 0.309 1.00 28.71 125 GLU B CA 1
ATOM 2073 C C . GLU B 1 125 ? 11.782 15.639 -0.418 1.00 27.91 125 GLU B C 1
ATOM 2074 O O . GLU B 1 125 ? 12.154 16.793 -0.243 1.00 27.61 125 GLU B O 1
ATOM 2080 N N . LYS B 1 126 ? 10.772 15.330 -1.221 1.00 27.98 126 LYS B N 1
ATOM 2081 C CA . LYS B 1 126 ? 10.060 16.385 -1.938 1.00 29.49 126 LYS B CA 1
ATOM 2082 C C . LYS B 1 126 ? 8.577 16.075 -2.088 1.00 28.60 126 LYS B C 1
ATOM 2083 O O . LYS B 1 126 ? 8.029 15.096 -1.479 1.00 27.12 126 LYS B O 1
ATOM 2089 N N . ALA B 1 127 ? 7.910 16.974 -2.814 1.00 27.64 127 ALA B N 1
ATOM 2090 C CA . ALA B 1 127 ? 6.467 16.978 -2.829 1.00 27.60 127 ALA B CA 1
ATOM 2091 C C . ALA B 1 127 ? 5.971 15.825 -3.669 1.00 27.41 127 ALA B C 1
ATOM 2092 O O . ALA B 1 127 ? 6.564 15.468 -4.693 1.00 27.40 127 ALA B O 1
ATOM 2094 N N . ASP B 1 128 ? 4.878 15.233 -3.217 1.00 26.59 128 ASP B N 1
ATOM 2095 C CA . ASP B 1 128 ? 4.128 14.214 -3.973 1.00 26.05 128 ASP B CA 1
ATOM 2096 C C . ASP B 1 128 ? 3.275 14.957 -5.023 1.00 26.13 128 ASP B C 1
ATOM 2097 O O . ASP B 1 128 ? 2.586 15.943 -4.687 1.00 26.13 128 ASP B O 1
ATOM 2102 N N . ASP B 1 129 ? 3.270 14.463 -6.257 1.00 27.24 129 ASP B N 1
ATOM 2103 C CA . ASP B 1 129 ? 2.514 15.069 -7.395 1.00 28.37 129 ASP B CA 1
ATOM 2104 C C . ASP B 1 129 ? 1.218 14.337 -7.665 1.00 28.12 129 ASP B C 1
ATOM 2105 O O . ASP B 1 129 ? 0.518 14.652 -8.614 1.00 26.88 129 ASP B O 1
ATOM 2110 N N . TYR B 1 130 ? 0.899 13.378 -6.799 1.00 27.35 130 TYR B N 1
ATOM 2111 C CA . TYR B 1 130 ? -0.462 12.860 -6.661 1.00 28.22 130 TYR B CA 1
ATOM 2112 C C . TYR B 1 130 ? -0.812 11.993 -7.883 1.00 28.12 130 TYR B C 1
ATOM 2113 O O . TYR B 1 130 ? -1.982 11.729 -8.177 1.00 27.36 130 TYR B O 1
ATOM 2122 N N . GLY B 1 131 ? 0.198 11.560 -8.609 1.00 29.59 131 GLY B N 1
ATOM 2123 C CA . GLY B 1 131 ? -0.101 10.686 -9.719 1.00 31.89 131 GLY B CA 1
ATOM 2124 C C . GLY B 1 131 ? -0.523 11.476 -10.946 1.00 33.19 131 GLY B C 1
ATOM 2125 O O . GLY B 1 131 ? -1.000 10.867 -11.924 1.00 33.88 131 GLY B O 1
ATOM 2126 N N . LYS B 1 132 ? -0.263 12.787 -10.933 1.00 34.29 132 LYS B N 1
ATOM 2127 C CA . LYS B 1 132 ? -0.755 13.729 -11.966 1.00 36.90 132 LYS B CA 1
ATOM 2128 C C . LYS B 1 132 ? 0.302 14.462 -12.747 1.00 38.30 132 LYS B C 1
ATOM 2129 O O . LYS B 1 132 ? 0.036 15.537 -13.228 1.00 41.01 132 LYS B O 1
ATOM 2135 N N . SER B 1 133 ? 1.511 13.948 -12.893 1.00 40.14 133 SER B N 1
ATOM 2136 C CA . SER B 1 133 ? 2.413 14.588 -13.836 1.00 41.81 133 SER B CA 1
ATOM 2137 C C . SER B 1 133 ? 2.735 13.636 -14.972 1.00 44.14 133 SER B C 1
ATOM 2138 O O . SER B 1 133 ? 2.367 12.451 -14.896 1.00 44.50 133 SER B O 1
ATOM 2141 N N . ASP B 1 134 ? 3.426 14.157 -16.006 1.00 46.34 134 ASP B N 1
ATOM 2142 C CA . ASP B 1 134 ? 4.074 13.326 -17.047 1.00 48.70 134 ASP B CA 1
ATOM 2143 C C . ASP B 1 134 ? 5.311 12.564 -16.528 1.00 49.03 134 ASP B C 1
ATOM 2144 O O . ASP B 1 134 ? 5.744 11.585 -17.143 1.00 49.97 134 ASP B O 1
ATOM 2149 N N . HIS B 1 135 ? 5.868 12.983 -15.395 1.00 49.15 135 HIS B N 1
ATOM 2150 C CA . HIS B 1 135 ? 7.076 12.345 -14.843 1.00 49.03 135 HIS B CA 1
ATOM 2151 C C . HIS B 1 135 ? 6.919 10.836 -14.714 1.00 49.02 135 HIS B C 1
ATOM 2152 O O . HIS B 1 135 ? 5.881 10.378 -14.256 1.00 49.08 135 HIS B O 1
ATOM 2159 N N . PRO B 1 136 ? 7.949 10.060 -15.130 1.00 48.97 136 PRO B N 1
ATOM 2160 C CA . PRO B 1 136 ? 7.935 8.582 -15.177 1.00 49.19 136 PRO B CA 1
ATOM 2161 C C . PRO B 1 136 ? 7.420 7.889 -13.905 1.00 49.36 136 PRO B C 1
ATOM 2162 O O . PRO B 1 136 ? 6.615 6.948 -13.993 1.00 49.91 136 PRO B O 1
ATOM 2166 N N . ASP B 1 137 ? 7.860 8.371 -12.742 1.00 48.91 137 ASP B N 1
ATOM 2167 C CA . ASP B 1 137 ? 7.440 7.813 -11.453 1.00 48.23 137 ASP B CA 1
ATOM 2168 C C . ASP B 1 137 ? 6.049 8.221 -10.951 1.00 46.28 137 ASP B C 1
ATOM 2169 O O . ASP B 1 137 ? 5.467 7.533 -10.096 1.00 46.78 137 ASP B O 1
ATOM 2174 N N . SER B 1 138 ? 5.495 9.298 -11.513 1.00 44.12 138 SER B N 1
ATOM 2175 C CA . SER B 1 138 ? 4.239 9.842 -11.026 1.00 41.12 138 SER B CA 1
ATOM 2176 C C . SER B 1 138 ? 3.232 8.818 -10.561 1.00 40.38 138 SER B C 1
ATOM 2177 O O . SER B 1 138 ? 2.738 8.935 -9.461 1.00 39.07 138 SER B O 1
ATOM 2180 N N . ARG B 1 139 ? 2.947 7.791 -11.361 1.00 41.29 139 ARG B N 1
ATOM 2181 C CA . ARG B 1 139 ? 1.831 6.846 -11.079 1.00 42.32 139 ARG B CA 1
ATOM 2182 C C . ARG B 1 139 ? 2.046 5.770 -10.020 1.00 41.55 139 ARG B C 1
ATOM 2183 O O . ARG B 1 139 ? 1.088 5.132 -9.557 1.00 39.62 139 ARG B O 1
ATOM 2191 N N . LYS B 1 140 ? 3.307 5.585 -9.625 1.00 41.87 140 LYS B N 1
ATOM 2192 C CA . LYS B 1 140 ? 3.634 4.672 -8.543 1.00 41.07 140 LYS B CA 1
ATOM 2193 C C . LYS B 1 140 ? 3.941 5.365 -7.179 1.00 39.62 140 LYS B C 1
ATOM 2194 O O . LYS B 1 140 ? 3.442 4.951 -6.126 1.00 39.03 140 LYS B O 1
ATOM 2200 N N . THR B 1 141 ? 4.743 6.429 -7.224 1.00 38.32 141 THR B N 1
ATOM 2201 C CA . THR B 1 141 ? 5.279 7.068 -6.021 1.00 36.45 141 THR B CA 1
ATOM 2202 C C . THR B 1 141 ? 4.929 8.556 -5.909 1.00 36.13 141 THR B C 1
ATOM 2203 O O . THR B 1 141 ? 5.213 9.221 -4.859 1.00 35.24 141 THR B O 1
ATOM 2207 N N . GLY B 1 142 ? 4.386 9.118 -6.996 1.00 34.45 142 GLY B N 1
ATOM 2208 C CA . GLY B 1 142 ? 4.161 10.558 -7.052 1.00 31.80 142 GLY B CA 1
ATOM 2209 C C . GLY B 1 142 ? 5.433 11.356 -7.176 1.00 31.46 142 GLY B C 1
ATOM 2210 O O . GLY B 1 142 ? 5.455 12.546 -6.914 1.00 29.72 142 GLY B O 1
ATOM 2211 N N . ASN B 1 143 ? 6.503 10.703 -7.579 1.00 31.08 143 ASN B N 1
ATOM 2212 C CA . ASN B 1 143 ? 7.764 11.352 -7.741 1.00 31.61 143 ASN B CA 1
ATOM 2213 C C . ASN B 1 143 ? 8.066 12.217 -6.496 1.00 31.80 143 ASN B C 1
ATOM 2214 O O . ASN B 1 143 ? 8.492 13.384 -6.607 1.00 30.72 143 ASN B O 1
ATOM 2219 N N . ALA B 1 144 ? 7.840 11.648 -5.311 1.00 31.74 144 ALA B N 1
ATOM 2220 C CA . ALA B 1 144 ? 8.208 12.363 -4.065 1.00 32.36 144 ALA B CA 1
ATOM 2221 C C . ALA B 1 144 ? 9.675 12.182 -3.641 1.00 32.91 144 ALA B C 1
ATOM 2222 O O . ALA B 1 144 ? 10.121 12.766 -2.629 1.00 32.91 144 ALA B O 1
ATOM 2224 N N . GLY B 1 145 ? 10.437 11.386 -4.404 1.00 31.53 145 GLY B N 1
ATOM 2225 C CA . GLY B 1 145 ? 11.885 11.336 -4.189 1.00 30.19 145 GLY B CA 1
ATOM 2226 C C . GLY B 1 145 ? 12.216 10.392 -3.023 1.00 29.48 145 GLY B C 1
ATOM 2227 O O . GLY B 1 145 ? 11.372 9.590 -2.609 1.00 29.40 145 GLY B O 1
ATOM 2228 N N . GLY B 1 146 ? 13.425 10.550 -2.480 1.00 27.92 146 GLY B N 1
ATOM 2229 C CA . GLY B 1 146 ? 13.975 9.678 -1.438 1.00 28.73 146 GLY B CA 1
ATOM 2230 C C . GLY B 1 146 ? 13.267 9.789 -0.083 1.00 28.03 146 GLY B C 1
ATOM 2231 O O . GLY B 1 146 ? 12.456 10.694 0.151 1.00 27.58 146 GLY B O 1
ATOM 2232 N N . ARG B 1 147 ? 13.639 8.895 0.807 1.00 26.67 147 ARG B N 1
ATOM 2233 C CA . ARG B 1 147 ? 13.015 8.769 2.106 1.00 27.68 147 ARG B CA 1
ATOM 2234 C C . ARG B 1 147 ? 13.885 9.472 3.128 1.00 27.80 147 ARG B C 1
ATOM 2235 O O . ARG B 1 147 ? 15.039 9.025 3.343 1.00 28.51 147 ARG B O 1
ATOM 2243 N N . VAL B 1 148 ? 13.376 10.546 3.761 1.00 26.72 148 VAL B N 1
ATOM 2244 C CA . VAL B 1 148 ? 14.172 11.228 4.779 1.00 26.32 148 VAL B CA 1
ATOM 2245 C C . VAL B 1 148 ? 13.996 10.756 6.263 1.00 26.14 148 VAL B C 1
ATOM 2246 O O . VAL B 1 148 ? 14.869 11.003 7.085 1.00 25.31 148 VAL B O 1
ATOM 2250 N N . ALA B 1 149 ? 12.850 10.161 6.588 1.00 23.81 149 ALA B N 1
ATOM 2251 C CA . ALA B 1 149 ? 12.596 9.620 7.937 1.00 22.98 149 ALA B CA 1
ATOM 2252 C C . ALA B 1 149 ? 11.393 8.702 7.839 1.00 22.75 149 ALA B C 1
ATOM 2253 O O . ALA B 1 149 ? 10.500 8.896 6.958 1.00 20.65 149 ALA B O 1
ATOM 2255 N N . CYS B 1 150 ? 11.385 7.678 8.695 1.00 21.98 150 CYS B N 1
ATOM 2256 C CA . CYS B 1 150 ? 10.277 6.770 8.774 1.00 23.28 150 CYS B CA 1
ATOM 2257 C C . CYS B 1 150 ? 10.145 6.259 10.243 1.00 22.12 150 CYS B C 1
ATOM 2258 O O . CYS B 1 150 ? 11.089 6.355 11.048 1.00 21.17 150 CYS B O 1
ATOM 2261 N N . GLY B 1 151 ? 8.974 5.774 10.595 1.00 19.71 151 GLY B N 1
ATOM 2262 C CA . GLY B 1 151 ? 8.789 5.202 11.891 1.00 18.95 151 GLY B CA 1
ATOM 2263 C C . GLY B 1 151 ? 7.676 4.216 11.768 1.00 20.15 151 GLY B C 1
ATOM 2264 O O . GLY B 1 151 ? 6.743 4.405 10.964 1.00 18.25 151 GLY B O 1
ATOM 2265 N N . VAL B 1 152 ? 7.795 3.130 12.535 1.00 19.11 152 VAL B N 1
ATOM 2266 C CA . VAL B 1 152 ? 6.829 2.020 12.509 1.00 18.96 152 VAL B CA 1
ATOM 2267 C C . VAL B 1 152 ? 5.578 2.556 13.242 1.00 19.09 152 VAL B C 1
ATOM 2268 O O . VAL B 1 152 ? 5.688 3.346 14.181 1.00 17.66 152 VAL B O 1
ATOM 2272 N N . ILE B 1 153 ? 4.417 2.156 12.781 1.00 19.10 153 ILE B N 1
ATOM 2273 C CA . ILE B 1 153 ? 3.186 2.622 13.392 1.00 21.27 153 ILE B CA 1
ATOM 2274 C C . ILE B 1 153 ? 2.858 1.662 14.531 1.00 22.33 153 ILE B C 1
ATOM 2275 O O . ILE B 1 153 ? 2.630 0.470 14.301 1.00 21.19 153 ILE B O 1
ATOM 2280 N N . GLY B 1 154 ? 2.954 2.178 15.758 1.00 23.71 154 GLY B N 1
ATOM 2281 C CA . GLY B 1 154 ? 2.753 1.324 16.929 1.00 25.34 154 GLY B CA 1
ATOM 2282 C C . GLY B 1 154 ? 1.497 1.697 17.717 1.00 25.86 154 GLY B C 1
ATOM 2283 O O . GLY B 1 154 ? 1.021 2.823 17.674 1.00 23.91 154 GLY B O 1
ATOM 2284 N N . ILE B 1 155 ? 1.024 0.753 18.490 1.00 26.70 155 ILE B N 1
ATOM 2285 C CA . ILE B 1 155 ? -0.135 0.936 19.322 1.00 29.60 155 ILE B CA 1
ATOM 2286 C C . ILE B 1 155 ? 0.097 1.997 20.402 1.00 31.19 155 ILE B C 1
ATOM 2287 O O . ILE B 1 155 ? 1.142 2.038 21.076 1.00 32.22 155 ILE B O 1
ATOM 2292 N N . LEU B 1 156 ? -0.871 2.885 20.538 1.00 32.90 156 LEU B N 1
ATOM 2293 C CA . LEU B 1 156 ? -0.759 3.999 21.461 1.00 35.66 156 LEU B CA 1
ATOM 2294 C C . LEU B 1 156 ? -1.565 3.797 22.721 1.00 37.31 156 LEU B C 1
ATOM 2295 O O . LEU B 1 156 ? -1.199 4.404 23.754 1.00 40.63 156 LEU B O 1
#

Solvent-accessible surface area: 14529 Å² total; per-residue (Å²): 241,70,198,133,115,107,68,109,0,10,1,31,1,85,45,172,100,3,137,9,70,0,25,0,20,83,40,138,149,36,80,0,40,0,54,16,20,0,60,25,21,70,66,34,82,20,0,0,0,0,1,64,59,2,15,50,54,50,41,25,134,33,0,26,73,9,9,40,43,85,159,78,50,3,2,43,29,134,56,129,65,5,13,3,0,0,7,3,25,8,95,4,60,148,126,79,81,0,129,4,89,47,85,6,81,57,2,23,12,83,57,110,35,10,0,28,0,36,0,0,0,0,7,94,95,33,2,38,51,11,138,44,146,71,125,67,2,135,149,54,0,30,1,37,33,69,46,5,21,4,10,0,0,31,37,186,104,33,70,115,0,8,0,30,1,92,56,181,100,2,182,9,63,0,35,0,29,59,59,140,129,51,58,0,37,0,68,18,21,1,54,27,24,70,77,31,86,20,0,0,1,0,1,65,61,1,14,52,57,48,37,27,138,32,0,26,74,11,9,41,42,82,158,83,64,6,2,48,32,134,47,137,72,5,14,3,0,0,6,2,24,6,86,2,48,129,117,79,93,0,158,6,62,47,85,4,81,58,2,24,4,45,59,113,38,10,0,22,0,39,0,0,0,0,7,90,104,45,4,38,56,19,131,50,152,69,127,66,2,166,158,57,0,36,1,35,34,72,49,3,18,4,9,0,0,12,35

Sequence (307 aa):
HGFTTPSRAIAVLSTETIRGNITFTQVQDGKVHVQGGITGLPPGEYGFHVHEKGDLSGGCLSTGSHFNPEHKDHGHPNDVNRHVGDLGNVVFDENHYSRIDLVDDQISLSGPHGIIGRAVVLHEKADDYGKSDHPDSRKTGNAGGRVACGVIGILTTPSRAIAVLSTETIRGNITFTQVQDGKVHVQGGITGLPPGEYGFHVHEKGDLSGGCLSTGSHFNPEHKDHGHPNDVNRHVGDLGNVVFDENHYSRIDLVDDQISLSGPHGIIGRAVVLHEKADDYGKSDHPDSRKTGNAGGRVACGVIGIL

B-factor: mean 32.57, std 12.86, range [10.15, 97.62]

Organism: Bombyx mori (NCBI:txid7091)

Radius of gyration: 19.88 Å; Cα contacts (8 Å, |Δi|>4): 934; chains: 2; bounding box: 50×54×64 Å

InterPro domains:
  IPR001424 Superoxide dismutase, copper/zinc binding domain [PF00080] (36-169)
  IPR001424 Superoxide dismutase, copper/zinc binding domain [PR00068] (64-86)
  IPR001424 Superoxide dismutase, copper/zinc binding domain [PR00068] (100-109)
  IPR001424 Superoxide dismutase, copper/zinc binding domain [PR00068] (119-141)
  IPR001424 Superoxide dismutase, copper/zinc binding domain [PR00068] (144-170)
  IPR001424 Superoxide dismutase, copper/zinc binding domain [cd00305] (25-166)
  IPR018152 Superoxide dismutase, copper/zinc, binding site [PS00087] (64-74)
  IPR018152 Superoxide dismutase, copper/zinc, binding site [PS00332] (158-169)
  IPR024134 Superoxide dismutase (Cu/Zn) / superoxide dismutase copper chaperone [PTHR10003] (25-171)
  IPR036423 Superoxide dismutase-like, copper/zinc binding domain superfamily [G3DSA:2.60.40.200] (17-172)
  IPR036423 Superoxide dismutase-like, copper/zinc binding domain superfamily [SSF49329] (24-171)

CATH classification: 2.60.40.200

Nearest PDB structures (foldseek):
  2e46-assembly1_A  TM=9.662E-01  e=1.254E-27  Bombyx mori
  8zd5-assembly2_D  TM=9.748E-01  e=7.925E-19  Canis lupus familiaris
  7wx1-assembly1_B  TM=9.718E-01  e=2.627E-18  Canis lupus familiaris
  4rvp-assembly1_F  TM=9.629E-01  e=1.794E-18  Sedum alfredii
  7wwt-assembly1_B  TM=9.719E-01  e=5.632E-18  Canis lupus familiaris